Protein AF-A0A368B9V3-F1 (afdb_monomer_lite)

Sequence (289 aa):
PPFSNDTLVIRKGPYKLLVEGGLALPSIRNGHLGSAIPKALYNLEDNLYEDDALSANVDLAQQLADELLRIHNRGYARDLNLRPTKSLIQADGWHNLRNDITGEIGFEFTLKTRAMTVTHLGLWDDHDRDRPIRPARAVATGSQSDQPSQPDPNGKRRGLKTFHTIRLAQLDGSRPTEIAQVVIPEGAQAELDGAFRYVELLEPVILELNKRYALIASTCTDDGDHFKSPVSFDGLSPLVHPEVNITRSLLIRNGDLSQHHPIPGFSDLASDYSRHRLPVGPSLKFKDP

Radius of gyration: 20.1 Å; chains: 1; bounding box: 49×45×56 Å

Structure (mmCIF, N/CA/C/O backbone):
data_AF-A0A368B9V3-F1
#
_entry.id   AF-A0A368B9V3-F1
#
loop_
_atom_site.group_PDB
_atom_site.id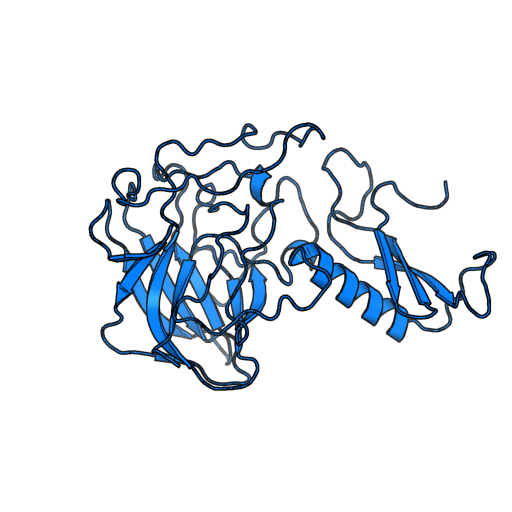
_atom_site.type_symbol
_atom_site.label_atom_id
_atom_site.label_alt_id
_atom_site.label_comp_id
_atom_site.label_asym_id
_atom_site.label_entity_id
_atom_site.label_seq_id
_atom_site.pdbx_PDB_ins_code
_atom_site.Cartn_x
_atom_site.Cartn_y
_atom_site.Cartn_z
_atom_site.occupancy
_atom_site.B_iso_or_equiv
_atom_site.auth_seq_id
_atom_site.auth_comp_id
_atom_site.auth_asym_id
_atom_site.auth_atom_id
_atom_site.pdbx_PDB_model_num
ATOM 1 N N . PRO A 1 1 ? 9.047 9.310 -33.217 1.00 45.72 1 PRO A N 1
ATOM 2 C CA . PRO A 1 1 ? 10.011 8.491 -32.437 1.00 45.72 1 PRO A CA 1
ATOM 3 C C . PRO A 1 1 ? 9.431 7.084 -32.212 1.00 45.72 1 PRO A C 1
ATOM 5 O O . PRO A 1 1 ? 8.211 6.991 -32.120 1.00 45.72 1 PRO A O 1
ATOM 8 N N . PRO A 1 2 ? 10.241 6.010 -32.181 1.00 64.38 2 PRO A N 1
ATOM 9 C CA . PRO A 1 2 ? 9.726 4.633 -32.180 1.00 64.38 2 PRO A CA 1
ATOM 10 C C . PRO A 1 2 ? 9.064 4.203 -30.859 1.00 64.38 2 PRO A C 1
ATOM 12 O O . PRO A 1 2 ? 8.418 3.164 -30.832 1.00 64.38 2 PRO A O 1
ATOM 15 N N . PHE A 1 3 ? 9.191 5.000 -29.793 1.00 65.56 3 PHE A N 1
ATOM 16 C CA . PHE A 1 3 ? 8.651 4.712 -28.463 1.00 65.56 3 PHE A CA 1
ATOM 17 C C . PHE A 1 3 ? 7.582 5.735 -28.050 1.00 65.56 3 PHE A C 1
ATOM 19 O O . PHE A 1 3 ? 7.648 6.906 -28.442 1.00 65.56 3 PHE A O 1
ATOM 26 N N . SER A 1 4 ? 6.605 5.291 -27.258 1.00 64.75 4 SER A N 1
ATOM 27 C CA . SER A 1 4 ? 5.528 6.119 -26.705 1.00 64.75 4 SER A CA 1
ATOM 28 C C . SER A 1 4 ? 6.028 7.058 -25.597 1.00 64.75 4 SER A C 1
ATOM 30 O O . SER A 1 4 ? 7.080 6.844 -24.989 1.00 64.75 4 SER A O 1
ATOM 32 N N . ASN A 1 5 ? 5.255 8.109 -25.300 1.00 70.38 5 ASN A N 1
ATOM 33 C CA . ASN A 1 5 ? 5.619 9.125 -24.299 1.00 70.38 5 ASN A CA 1
ATOM 34 C C . ASN A 1 5 ? 5.621 8.606 -22.841 1.00 70.38 5 ASN A C 1
ATOM 36 O O . ASN A 1 5 ? 6.035 9.342 -21.951 1.00 70.38 5 ASN A O 1
ATOM 40 N N . ASP A 1 6 ? 5.160 7.378 -22.587 1.00 77.06 6 ASP A N 1
ATOM 41 C CA . ASP A 1 6 ? 5.145 6.704 -21.278 1.00 77.06 6 ASP A CA 1
ATOM 42 C C . ASP A 1 6 ? 6.255 5.645 -21.129 1.00 77.06 6 ASP A C 1
ATOM 44 O O . ASP A 1 6 ? 6.204 4.798 -20.236 1.00 77.06 6 ASP A O 1
ATOM 48 N N . THR A 1 7 ? 7.268 5.676 -21.998 1.00 83.81 7 THR A N 1
ATOM 49 C CA . THR A 1 7 ? 8.392 4.735 -21.935 1.00 83.81 7 THR A CA 1
ATOM 50 C C . THR A 1 7 ? 9.228 4.958 -20.676 1.00 83.81 7 THR A C 1
ATOM 52 O O . THR A 1 7 ? 9.685 6.071 -20.410 1.00 83.81 7 THR A O 1
ATOM 55 N N . LEU A 1 8 ? 9.490 3.881 -19.934 1.00 86.25 8 LEU A N 1
ATOM 56 C CA . LEU A 1 8 ? 10.435 3.868 -18.816 1.00 86.25 8 LEU A CA 1
ATOM 57 C C . LEU A 1 8 ? 11.652 3.012 -19.151 1.00 86.25 8 LEU A C 1
ATOM 59 O O . LEU A 1 8 ? 11.613 2.136 -20.015 1.00 86.25 8 LEU A O 1
ATOM 63 N N . VAL A 1 9 ? 12.749 3.270 -18.442 1.00 90.06 9 VAL A N 1
ATOM 64 C CA . VAL A 1 9 ? 14.021 2.581 -18.655 1.00 90.06 9 VAL A CA 1
ATOM 65 C C . VAL A 1 9 ? 14.593 2.125 -17.321 1.00 90.06 9 VAL A C 1
ATOM 67 O O . VAL A 1 9 ? 14.652 2.902 -16.369 1.00 90.06 9 VAL A O 1
ATOM 70 N N . ILE A 1 10 ? 15.074 0.884 -17.274 1.00 91.75 10 ILE A N 1
ATOM 71 C CA . ILE A 1 10 ? 15.920 0.377 -16.191 1.00 91.75 10 ILE A CA 1
ATOM 72 C C . ILE A 1 10 ? 17.265 -0.062 -16.762 1.00 91.75 10 ILE A C 1
ATOM 74 O O . ILE A 1 10 ? 17.333 -0.737 -17.788 1.00 91.75 10 ILE A O 1
ATOM 78 N N . ARG A 1 11 ? 18.351 0.317 -16.085 1.00 93.56 11 ARG A N 1
ATOM 79 C CA . ARG A 1 11 ? 19.696 -0.195 -16.355 1.00 93.56 11 ARG A CA 1
ATOM 80 C C . ARG A 1 11 ? 20.203 -0.937 -15.128 1.00 93.56 11 ARG A C 1
ATOM 82 O O . ARG A 1 11 ? 20.222 -0.368 -14.037 1.00 93.56 11 ARG A O 1
ATOM 89 N N . LYS A 1 12 ? 20.648 -2.178 -15.314 1.00 92.88 12 LYS A N 1
ATOM 90 C CA . LYS A 1 12 ? 21.218 -3.006 -14.250 1.00 92.88 12 LYS A CA 1
ATOM 91 C C . LYS A 1 12 ? 22.425 -3.772 -14.776 1.00 92.88 12 LYS A C 1
ATOM 93 O O . LYS A 1 12 ? 22.304 -4.637 -15.639 1.00 92.88 12 LYS A O 1
ATOM 98 N N . GLY A 1 13 ? 23.599 -3.424 -14.249 1.00 93.06 13 GLY A N 1
ATOM 99 C CA . GLY A 1 13 ? 24.866 -3.901 -14.799 1.00 93.06 13 GLY A CA 1
ATOM 100 C C . GLY A 1 13 ? 25.015 -3.469 -16.266 1.00 93.06 13 GLY A C 1
ATOM 101 O O . GLY A 1 13 ? 24.824 -2.280 -16.561 1.00 93.06 13 GLY A O 1
ATOM 102 N N . PRO A 1 14 ? 25.328 -4.399 -17.182 1.00 93.06 14 PRO A N 1
ATOM 103 C CA . PRO A 1 14 ? 25.496 -4.068 -18.588 1.00 93.06 14 PRO A CA 1
ATOM 104 C C . PRO A 1 14 ? 24.157 -4.005 -19.337 1.00 93.06 14 PRO A C 1
ATOM 106 O O . PRO A 1 14 ? 24.091 -3.467 -20.436 1.00 93.06 14 PRO A O 1
ATOM 109 N N . TYR A 1 15 ? 23.064 -4.478 -18.734 1.00 93.81 15 TYR A N 1
ATOM 110 C CA . TYR A 1 15 ? 21.768 -4.552 -19.394 1.00 93.81 15 TYR A CA 1
ATOM 111 C C . TYR A 1 15 ? 20.965 -3.262 -19.247 1.00 93.81 15 TYR A C 1
ATOM 113 O O . TYR A 1 15 ? 20.856 -2.700 -18.151 1.00 93.81 15 TYR A O 1
ATOM 121 N N . LYS A 1 16 ? 20.344 -2.833 -20.344 1.00 93.88 16 LYS A N 1
ATOM 122 C CA . LYS A 1 16 ? 19.358 -1.751 -20.396 1.00 93.88 16 LYS A CA 1
ATOM 123 C C . LYS A 1 16 ? 18.061 -2.294 -20.978 1.00 93.88 16 LYS A C 1
ATOM 125 O O . LYS A 1 16 ? 18.059 -2.804 -22.093 1.00 93.88 16 LYS A O 1
ATOM 130 N N . LEU A 1 17 ? 16.967 -2.150 -20.239 1.00 92.50 17 LEU A N 1
ATOM 131 C CA . LEU A 1 17 ? 15.625 -2.492 -20.692 1.00 92.50 17 LEU A CA 1
ATOM 132 C C . LEU A 1 17 ? 14.796 -1.218 -20.859 1.00 92.50 17 LEU A C 1
ATOM 134 O O . LEU A 1 17 ? 14.711 -0.407 -19.936 1.00 92.50 17 LEU A O 1
ATOM 138 N N . LEU A 1 18 ? 14.156 -1.084 -22.017 1.00 90.69 18 LEU A N 1
ATOM 139 C CA . LEU A 1 18 ? 13.083 -0.131 -22.276 1.00 90.69 18 LEU A CA 1
ATOM 140 C C . LEU A 1 18 ? 11.750 -0.869 -22.152 1.00 90.69 18 LEU A C 1
ATOM 142 O O . LEU A 1 18 ? 11.581 -1.951 -22.727 1.00 90.69 18 LEU A O 1
ATOM 146 N N . VAL A 1 19 ? 10.810 -0.268 -21.429 1.00 87.69 19 VAL A N 1
ATOM 147 C CA . VAL A 1 19 ? 9.446 -0.779 -21.286 1.00 87.69 19 VAL A CA 1
ATOM 148 C C . VAL A 1 19 ? 8.431 0.248 -21.763 1.00 87.69 19 VAL A C 1
ATOM 150 O O . VAL A 1 19 ? 8.578 1.444 -21.511 1.00 87.69 19 VAL A O 1
ATOM 153 N N . GLU A 1 20 ? 7.382 -0.234 -22.412 1.00 85.31 20 GLU A N 1
ATOM 154 C CA . GLU A 1 20 ? 6.148 0.519 -22.621 1.00 85.31 20 GLU A CA 1
ATOM 155 C C . GLU A 1 20 ? 5.252 0.405 -21.385 1.00 85.31 20 GLU A C 1
ATOM 157 O O . GLU A 1 20 ? 5.283 -0.602 -20.670 1.00 85.31 20 GLU A O 1
ATOM 162 N N . GLY A 1 21 ? 4.411 1.416 -21.166 1.00 71.38 21 GLY A N 1
ATOM 163 C CA . GLY A 1 21 ? 3.373 1.351 -20.144 1.00 71.38 21 GLY A CA 1
ATOM 164 C C . GLY A 1 21 ? 3.684 1.944 -18.797 1.00 71.38 21 GLY A C 1
ATOM 165 O O . GLY A 1 21 ? 2.866 1.749 -17.899 1.00 71.38 21 GLY A O 1
ATOM 166 N N . GLY A 1 22 ? 4.787 2.686 -18.652 1.00 66.31 22 GLY A N 1
ATOM 167 C CA . GLY A 1 22 ? 5.099 3.398 -17.415 1.00 66.31 22 GLY A CA 1
ATOM 168 C C . GLY A 1 22 ? 3.919 4.209 -16.884 1.00 66.31 22 GLY A C 1
ATOM 169 O O . GLY A 1 22 ? 2.930 4.405 -17.592 1.00 66.31 22 GLY A O 1
ATOM 170 N N . LEU A 1 23 ? 3.983 4.686 -15.631 1.00 58.75 23 LEU A N 1
ATOM 171 C CA . LEU A 1 23 ? 2.849 5.423 -15.074 1.00 58.75 23 LEU A CA 1
ATOM 172 C C . LEU A 1 23 ? 2.602 6.715 -15.840 1.00 58.75 23 LEU A C 1
ATOM 174 O O . LEU A 1 23 ? 3.211 7.755 -15.598 1.00 58.75 23 LEU A O 1
ATOM 178 N N . ALA A 1 24 ? 1.700 6.608 -16.805 1.00 51.94 24 ALA A N 1
ATOM 179 C CA . ALA A 1 24 ? 1.330 7.678 -17.681 1.00 51.94 24 ALA A CA 1
ATOM 180 C C . ALA A 1 24 ? 0.604 8.724 -16.846 1.00 51.94 24 ALA A C 1
ATOM 182 O O . ALA A 1 24 ? -0.405 8.439 -16.198 1.00 51.94 24 ALA A O 1
ATOM 183 N N . LEU A 1 25 ? 1.081 9.963 -16.921 1.00 54.78 25 LEU A N 1
ATOM 184 C CA . LEU A 1 25 ? 0.206 11.101 -16.695 1.00 54.78 25 LEU A CA 1
ATOM 185 C C . LEU A 1 25 ? -1.037 10.899 -17.580 1.00 54.78 25 LEU A C 1
ATOM 187 O O . LEU A 1 25 ? -0.878 10.542 -18.751 1.00 54.78 25 LEU A O 1
ATOM 191 N N . PRO A 1 26 ? -2.258 11.168 -17.088 1.00 50.97 26 PRO A N 1
ATOM 192 C CA . PRO A 1 26 ? -3.477 11.002 -17.886 1.00 50.97 26 PRO A CA 1
ATOM 193 C C . PRO A 1 26 ? -3.484 11.814 -19.200 1.00 50.97 26 PRO A C 1
ATOM 195 O O . PRO A 1 26 ? -4.340 11.612 -20.056 1.00 50.97 26 PRO A O 1
ATOM 198 N N . SER A 1 27 ? -2.527 12.731 -19.384 1.00 56.59 27 SER A N 1
ATOM 199 C CA . SER A 1 27 ? -2.295 13.498 -20.609 1.00 56.59 27 SER A CA 1
ATOM 200 C C . SER A 1 27 ? -1.586 12.726 -21.737 1.00 56.59 27 SER A C 1
ATOM 202 O O . SER A 1 27 ? -1.593 13.202 -22.876 1.00 56.59 27 SER A O 1
ATOM 204 N N . ILE A 1 28 ? -0.989 11.557 -21.475 1.00 63.16 28 ILE A N 1
ATOM 205 C CA . ILE A 1 28 ? -0.316 10.746 -22.500 1.00 63.16 28 ILE A CA 1
ATOM 206 C C . ILE A 1 28 ? -1.349 9.877 -23.228 1.00 63.16 28 ILE A C 1
ATOM 208 O O . ILE A 1 28 ? -1.845 8.882 -22.705 1.00 63.16 28 ILE A O 1
ATOM 212 N N . ARG A 1 29 ? -1.670 10.254 -24.471 1.00 60.31 29 ARG A N 1
ATOM 213 C CA . ARG A 1 29 ? -2.547 9.464 -25.349 1.00 60.31 29 ARG A CA 1
ATOM 214 C C . ARG A 1 29 ? -1.863 8.152 -25.750 1.00 60.31 29 ARG A C 1
ATOM 216 O O . ARG A 1 29 ? -0.693 8.175 -26.123 1.00 60.31 29 ARG A O 1
ATOM 223 N N . ASN A 1 30 ? -2.622 7.053 -25.749 1.00 64.50 30 ASN A N 1
ATOM 224 C CA . ASN A 1 30 ? -2.196 5.706 -26.163 1.00 64.50 30 ASN A CA 1
ATOM 225 C C . ASN A 1 30 ? -1.067 5.073 -25.319 1.00 64.50 30 ASN A C 1
ATOM 227 O O . ASN A 1 30 ? -0.352 4.217 -25.831 1.00 64.50 30 ASN A O 1
ATOM 231 N N . GLY A 1 31 ? -0.885 5.485 -24.060 1.00 67.69 31 GLY A N 1
ATOM 232 C CA . GLY A 1 31 ? 0.006 4.777 -23.132 1.00 67.69 31 GLY A CA 1
ATOM 233 C C . GLY A 1 31 ? -0.594 3.457 -22.630 1.00 67.69 31 GLY A C 1
ATOM 234 O O . GLY A 1 31 ? -1.799 3.237 -22.759 1.00 67.69 31 GLY A O 1
ATOM 235 N N . HIS A 1 32 ? 0.222 2.606 -22.003 1.00 72.75 32 HIS A N 1
ATOM 236 C CA . HIS A 1 32 ? -0.233 1.355 -21.366 1.00 72.75 32 HIS A CA 1
ATOM 237 C C . HIS A 1 32 ? -0.475 1.490 -19.845 1.00 72.75 32 HIS A C 1
ATOM 239 O O . HIS A 1 32 ? -0.541 0.492 -19.132 1.00 72.75 32 HIS A O 1
ATOM 245 N N . LEU A 1 33 ? -0.662 2.730 -19.368 1.00 76.62 33 LEU A N 1
ATOM 246 C CA . LEU A 1 33 ? -1.368 3.106 -18.130 1.00 76.62 33 LEU A CA 1
ATOM 247 C C . LEU A 1 33 ? -0.968 2.327 -16.854 1.00 76.62 33 LEU A C 1
ATOM 249 O O . LEU A 1 33 ? -1.834 1.905 -16.085 1.00 76.62 33 LEU A O 1
ATOM 253 N N . GLY A 1 34 ? 0.334 2.171 -16.590 1.00 78.38 34 GLY A N 1
ATOM 254 C CA . GLY A 1 34 ? 0.857 1.588 -15.345 1.00 78.38 34 GLY A CA 1
ATOM 255 C C . GLY A 1 34 ? 1.333 0.132 -15.430 1.00 78.38 34 GLY A C 1
ATOM 256 O O . GLY A 1 34 ? 1.623 -0.459 -14.389 1.00 78.38 34 GLY A O 1
ATOM 257 N N . SER A 1 35 ? 1.425 -0.444 -16.631 1.00 84.06 35 SER A N 1
ATOM 258 C CA . SER A 1 35 ? 2.102 -1.725 -16.883 1.00 84.06 35 SER A CA 1
ATOM 259 C C . SER A 1 35 ? 3.618 -1.572 -17.095 1.00 84.06 35 SER A C 1
ATOM 261 O O . SER A 1 35 ? 4.142 -0.492 -17.320 1.00 84.06 35 SER A O 1
ATOM 263 N N . ALA A 1 36 ? 4.369 -2.668 -17.043 1.00 88.00 36 ALA A N 1
ATOM 264 C CA . ALA A 1 36 ? 5.787 -2.669 -17.415 1.00 88.00 36 ALA A CA 1
ATOM 265 C C . ALA A 1 36 ? 6.006 -3.703 -18.520 1.00 88.00 36 ALA A C 1
ATOM 267 O O . ALA A 1 36 ? 6.356 -4.846 -18.241 1.00 88.00 36 ALA A O 1
ATOM 268 N N . ILE A 1 37 ? 5.740 -3.324 -19.773 1.00 88.38 37 ILE A N 1
ATOM 269 C CA . ILE A 1 37 ? 5.791 -4.237 -20.922 1.00 88.38 37 ILE A CA 1
ATOM 270 C C . ILE A 1 37 ? 7.175 -4.139 -21.573 1.00 88.38 37 ILE A C 1
ATOM 272 O O . ILE A 1 37 ? 7.480 -3.093 -22.149 1.00 88.38 37 ILE A O 1
ATOM 276 N N . PRO A 1 38 ? 8.017 -5.190 -21.534 1.00 89.94 38 PRO A N 1
ATOM 277 C CA . PRO A 1 38 ? 9.305 -5.195 -22.221 1.00 89.94 38 PRO A CA 1
ATOM 278 C C . PRO A 1 38 ? 9.181 -4.843 -23.706 1.00 89.94 38 PRO A C 1
ATOM 280 O O . PRO A 1 38 ? 8.333 -5.395 -24.410 1.00 89.94 38 PRO A O 1
ATOM 283 N N . LYS A 1 39 ? 10.047 -3.948 -24.194 1.00 88.06 39 LYS A N 1
ATOM 284 C CA . LYS A 1 39 ? 10.082 -3.562 -25.615 1.00 88.06 39 LYS A CA 1
ATOM 285 C C . LYS A 1 39 ? 11.429 -3.737 -26.272 1.00 88.06 39 LYS A C 1
ATOM 287 O O . LYS A 1 39 ? 11.493 -4.239 -27.388 1.00 88.06 39 LYS A O 1
ATOM 292 N N . ALA A 1 40 ? 12.493 -3.348 -25.585 1.00 89.38 40 ALA A N 1
ATOM 293 C CA . ALA A 1 40 ? 13.841 -3.523 -26.094 1.00 89.38 40 ALA A CA 1
ATOM 294 C C . ALA A 1 40 ? 14.799 -3.791 -24.942 1.00 89.38 40 ALA A C 1
ATOM 296 O O . ALA A 1 40 ? 14.791 -3.067 -23.947 1.00 89.38 40 ALA A O 1
ATOM 297 N N . LEU A 1 41 ? 15.620 -4.825 -25.094 1.00 91.50 41 LEU A N 1
ATOM 298 C CA . LEU A 1 41 ? 16.693 -5.171 -24.176 1.00 91.50 41 LEU A CA 1
ATOM 299 C C . LEU A 1 41 ? 18.020 -5.047 -24.925 1.00 91.50 41 LEU A C 1
ATOM 301 O O . LEU A 1 41 ? 18.174 -5.582 -26.021 1.00 91.50 41 LEU A O 1
ATOM 305 N N . TYR A 1 42 ? 18.976 -4.368 -24.306 1.00 90.81 42 TYR A N 1
ATOM 306 C CA . TYR A 1 42 ? 20.320 -4.188 -24.836 1.00 90.81 42 TYR A CA 1
ATOM 307 C C . TYR A 1 42 ? 21.339 -4.672 -23.815 1.00 90.81 42 TYR A C 1
ATOM 309 O O . TYR A 1 42 ? 21.221 -4.355 -22.629 1.00 90.81 42 TYR A O 1
ATOM 317 N N . ASN A 1 43 ? 22.348 -5.408 -24.277 1.00 92.06 43 ASN A N 1
ATOM 318 C CA . ASN A 1 43 ? 23.595 -5.567 -23.541 1.00 92.06 43 ASN A CA 1
ATOM 319 C C . ASN A 1 43 ? 24.552 -4.454 -23.987 1.00 92.06 43 ASN A C 1
ATOM 321 O O . ASN A 1 43 ? 25.077 -4.510 -25.092 1.00 92.06 43 ASN A O 1
ATOM 325 N N . LEU A 1 44 ? 24.770 -3.446 -23.146 1.00 91.56 44 LEU A N 1
ATOM 326 C CA . LEU A 1 44 ? 25.578 -2.270 -23.479 1.00 91.56 44 LEU A CA 1
ATOM 327 C C . LEU A 1 44 ? 27.087 -2.552 -23.530 1.00 91.56 44 LEU A C 1
ATOM 329 O O . LEU A 1 44 ? 27.836 -1.691 -23.984 1.00 91.56 44 LEU A O 1
ATOM 333 N N . GLU A 1 45 ? 27.543 -3.717 -23.061 1.00 92.00 45 GLU A N 1
ATOM 334 C CA . GLU A 1 45 ? 28.934 -4.154 -23.259 1.00 92.00 45 GLU A CA 1
ATOM 335 C C . GLU A 1 45 ? 29.186 -4.579 -24.710 1.00 92.00 45 GLU A C 1
ATOM 337 O O . GLU A 1 45 ? 30.214 -4.223 -25.281 1.00 92.00 45 GLU A O 1
ATOM 342 N N . ASP A 1 46 ? 28.218 -5.267 -25.321 1.00 88.88 46 ASP A N 1
ATOM 343 C CA . ASP A 1 46 ? 28.317 -5.772 -26.696 1.00 88.88 46 ASP A CA 1
ATOM 344 C C . ASP A 1 46 ? 27.687 -4.816 -27.724 1.00 88.88 46 ASP A C 1
ATOM 346 O O . ASP A 1 46 ? 28.017 -4.852 -28.907 1.00 88.88 46 ASP A O 1
ATOM 350 N N . ASN A 1 47 ? 26.756 -3.967 -27.281 1.00 87.06 47 ASN A N 1
ATOM 351 C CA . ASN A 1 47 ? 25.944 -3.086 -28.114 1.00 87.06 47 ASN A CA 1
ATOM 352 C C . ASN A 1 47 ? 25.751 -1.720 -27.432 1.00 87.06 47 ASN A C 1
ATOM 354 O O . ASN A 1 47 ? 24.662 -1.369 -26.974 1.00 87.06 47 ASN A O 1
ATOM 358 N N . LEU A 1 48 ? 26.843 -0.956 -27.341 1.00 87.88 48 LEU A N 1
ATOM 359 C CA . LEU A 1 48 ? 26.872 0.364 -26.701 1.00 87.88 48 LEU A CA 1
ATOM 360 C C . LEU A 1 48 ? 25.948 1.390 -27.376 1.00 87.88 48 LEU A C 1
ATOM 362 O O . LEU A 1 48 ? 25.442 2.289 -26.705 1.00 87.88 48 LEU A O 1
ATOM 366 N N . TYR A 1 49 ? 25.766 1.281 -28.693 1.00 88.56 49 TYR A N 1
ATOM 367 C CA . TYR A 1 49 ? 25.027 2.257 -29.496 1.00 88.56 49 TYR A CA 1
ATOM 368 C C . TYR A 1 49 ? 23.544 1.917 -29.671 1.00 88.56 49 TYR A C 1
ATOM 370 O O . TYR A 1 49 ? 22.791 2.761 -30.145 1.00 88.56 49 TYR A O 1
ATOM 378 N N . GLU A 1 50 ? 23.105 0.746 -29.192 1.00 88.50 50 GLU A N 1
ATOM 379 C CA . GLU A 1 50 ? 21.699 0.320 -29.212 1.00 88.50 50 GLU A CA 1
ATOM 380 C C . GLU A 1 50 ? 21.144 0.192 -30.642 1.00 88.50 50 GLU A C 1
ATOM 382 O O . GLU A 1 50 ? 19.957 0.408 -30.881 1.00 88.50 50 GLU A O 1
ATOM 387 N N . ASP A 1 51 ? 22.014 -0.182 -31.587 1.00 77.31 51 ASP A N 1
ATOM 388 C CA . ASP A 1 51 ? 21.733 -0.140 -33.028 1.00 77.31 51 ASP A CA 1
ATOM 389 C C . ASP A 1 51 ? 20.714 -1.209 -33.473 1.00 77.31 51 ASP A C 1
ATOM 391 O O . ASP A 1 51 ? 20.019 -1.015 -34.466 1.00 77.31 51 ASP A O 1
ATOM 395 N N . ASP A 1 52 ? 20.568 -2.289 -32.693 1.00 67.81 52 ASP A N 1
ATOM 396 C CA . ASP A 1 52 ? 19.584 -3.364 -32.868 1.00 67.81 52 ASP A CA 1
ATOM 397 C C . ASP A 1 52 ? 19.066 -3.871 -31.508 1.00 67.81 52 ASP A C 1
ATOM 399 O O . ASP A 1 52 ? 19.843 -4.143 -30.585 1.00 67.81 52 ASP A O 1
ATOM 403 N N . ALA A 1 53 ? 17.747 -4.043 -31.364 1.00 64.94 53 ALA A N 1
ATOM 404 C CA . ALA A 1 53 ? 17.156 -4.633 -30.162 1.00 64.94 53 ALA A CA 1
ATOM 405 C C . ALA A 1 53 ? 17.440 -6.146 -30.117 1.00 64.94 53 ALA A C 1
ATOM 407 O O . ALA A 1 53 ? 16.827 -6.932 -30.843 1.00 64.94 53 ALA A O 1
ATOM 408 N N . LEU A 1 54 ? 18.350 -6.579 -29.241 1.00 59.91 54 LEU A N 1
ATOM 409 C CA . LEU A 1 54 ? 18.627 -7.999 -29.011 1.00 59.91 54 LEU A CA 1
ATOM 410 C C . LEU A 1 54 ? 17.454 -8.640 -28.249 1.00 59.91 54 LEU A C 1
ATOM 412 O O . LEU A 1 54 ? 17.397 -8.637 -27.021 1.00 59.91 54 LEU A O 1
ATOM 416 N N . SER A 1 55 ? 16.513 -9.241 -28.976 1.00 61.56 55 SER A N 1
ATOM 417 C CA . SER A 1 55 ? 15.374 -9.991 -28.417 1.00 61.56 55 SER A CA 1
ATOM 418 C C . SER A 1 55 ? 15.726 -11.440 -28.032 1.00 61.56 55 SER A C 1
ATOM 420 O O . SER A 1 55 ? 14.949 -12.361 -28.263 1.00 61.56 55 SER A O 1
ATOM 422 N N . ALA A 1 56 ? 16.896 -11.670 -27.427 1.00 61.31 56 ALA A N 1
ATOM 423 C CA . ALA A 1 56 ? 17.384 -13.027 -27.139 1.00 61.31 56 ALA A CA 1
ATOM 424 C C . ALA A 1 56 ? 17.188 -13.496 -25.684 1.00 61.31 56 ALA A C 1
ATOM 426 O O . ALA A 1 56 ? 17.453 -14.656 -25.381 1.00 61.31 56 ALA A O 1
ATOM 427 N N . ASN A 1 57 ? 16.724 -12.635 -24.770 1.00 81.12 57 ASN A N 1
ATOM 428 C CA . ASN A 1 57 ? 16.571 -13.009 -23.362 1.00 81.12 57 ASN A CA 1
ATOM 429 C C . ASN A 1 57 ? 15.267 -12.473 -22.758 1.00 81.12 57 ASN A C 1
ATOM 431 O O . ASN A 1 57 ? 15.249 -11.482 -22.027 1.00 81.12 57 ASN A O 1
ATOM 435 N N . VAL A 1 58 ? 14.163 -13.137 -23.114 1.00 86.31 58 VAL A N 1
ATOM 436 C CA . VAL A 1 58 ? 12.807 -12.795 -22.654 1.00 86.31 58 VAL A CA 1
ATOM 437 C C . VAL A 1 58 ? 12.701 -12.882 -21.131 1.00 86.31 58 VAL A C 1
ATOM 439 O O . VAL A 1 58 ? 12.125 -11.988 -20.516 1.00 86.31 58 VAL A O 1
ATOM 442 N N . ASP A 1 59 ? 13.321 -13.889 -20.512 1.00 91.50 59 ASP A N 1
ATOM 443 C CA . ASP A 1 59 ? 13.284 -14.072 -19.058 1.00 91.50 59 ASP A CA 1
ATOM 444 C C . ASP A 1 59 ? 13.980 -12.921 -18.326 1.00 91.50 59 ASP A C 1
ATOM 446 O O . ASP A 1 59 ? 13.429 -12.361 -17.379 1.00 91.50 59 ASP A O 1
ATOM 450 N N . LEU A 1 60 ? 15.167 -12.511 -18.786 1.00 92.44 60 LEU A N 1
ATOM 451 C CA . LEU A 1 60 ? 15.871 -11.358 -18.220 1.00 92.44 60 LEU A CA 1
ATOM 452 C C . LEU A 1 60 ? 15.090 -10.058 -18.435 1.00 92.44 60 LEU A C 1
ATOM 454 O O . LEU A 1 60 ? 15.009 -9.232 -17.526 1.00 92.44 60 LEU A O 1
ATOM 458 N N . ALA A 1 61 ? 14.500 -9.873 -19.617 1.00 91.88 61 ALA A N 1
ATOM 459 C CA . ALA A 1 61 ? 13.667 -8.711 -19.898 1.00 91.88 61 ALA A CA 1
ATOM 460 C C . ALA A 1 61 ? 12.462 -8.648 -18.944 1.00 91.88 61 ALA A C 1
ATOM 462 O O . ALA A 1 61 ? 12.170 -7.590 -18.390 1.00 91.88 61 ALA A O 1
ATOM 463 N N . GLN A 1 62 ? 11.813 -9.785 -18.685 1.00 92.50 62 GLN A N 1
ATOM 464 C CA . GLN A 1 62 ? 10.698 -9.868 -17.748 1.00 92.50 62 GLN A CA 1
ATOM 465 C C . GLN A 1 62 ? 11.144 -9.600 -16.303 1.00 92.50 62 GLN A C 1
ATOM 467 O O . GLN A 1 62 ? 10.515 -8.808 -15.607 1.00 92.50 62 GLN A O 1
ATOM 472 N N . GLN A 1 63 ? 12.274 -10.168 -15.868 1.00 94.44 63 GLN A N 1
ATOM 473 C CA . GLN A 1 63 ? 12.838 -9.915 -14.535 1.00 94.44 63 GLN A CA 1
ATOM 474 C C . GLN A 1 63 ? 13.144 -8.430 -14.304 1.00 94.44 63 GLN A C 1
ATOM 476 O O . GLN A 1 63 ? 12.824 -7.880 -13.248 1.00 94.44 63 GLN A O 1
ATOM 481 N N . LEU A 1 64 ? 13.752 -7.767 -15.291 1.00 93.88 64 LEU A N 1
ATOM 482 C CA . LEU A 1 64 ? 14.051 -6.339 -15.224 1.00 93.88 64 LEU A CA 1
ATOM 483 C C . LEU A 1 64 ? 12.775 -5.484 -15.257 1.00 93.88 64 LEU A C 1
ATOM 485 O O . LEU A 1 64 ? 12.714 -4.475 -14.554 1.00 93.88 64 LEU A O 1
ATOM 489 N N . ALA A 1 65 ? 11.748 -5.887 -16.010 1.00 92.44 65 ALA A N 1
ATOM 490 C CA . ALA A 1 65 ? 10.449 -5.215 -16.007 1.00 92.44 65 ALA A CA 1
ATOM 491 C C . ALA A 1 65 ? 9.739 -5.334 -14.650 1.00 92.44 65 ALA A C 1
ATOM 493 O O . ALA A 1 65 ? 9.268 -4.327 -14.122 1.00 92.44 65 ALA A O 1
ATOM 494 N N . ASP A 1 66 ? 9.722 -6.525 -14.043 1.00 92.44 66 ASP A N 1
ATOM 495 C CA . ASP A 1 66 ? 9.165 -6.735 -12.701 1.00 92.44 66 ASP A CA 1
ATOM 496 C C . ASP A 1 66 ? 9.934 -5.934 -11.636 1.00 92.44 66 ASP A C 1
ATOM 498 O O . ASP A 1 66 ? 9.338 -5.360 -10.719 1.00 92.44 66 ASP A O 1
ATOM 502 N N . GLU A 1 67 ? 11.261 -5.832 -11.760 1.00 92.88 67 GLU A N 1
ATOM 503 C CA . GLU A 1 67 ? 12.070 -4.999 -10.871 1.00 92.88 67 GLU A CA 1
ATOM 504 C C . GLU A 1 67 ? 11.772 -3.506 -11.039 1.00 92.88 67 GLU A C 1
ATOM 506 O O . GLU A 1 67 ? 11.618 -2.805 -10.035 1.00 92.88 67 GLU A O 1
ATOM 511 N N . LEU A 1 68 ? 11.659 -3.026 -12.279 1.00 91.06 68 LEU A N 1
ATOM 512 C CA . LEU A 1 68 ? 11.287 -1.648 -12.582 1.00 91.06 68 LEU A CA 1
ATOM 513 C C . LEU A 1 68 ? 9.901 -1.317 -12.019 1.00 91.06 68 LEU A C 1
ATOM 515 O O . LEU A 1 68 ? 9.768 -0.314 -11.318 1.00 91.06 68 LEU A O 1
ATOM 519 N N . LEU A 1 69 ? 8.907 -2.184 -12.238 1.00 89.00 69 LEU A N 1
ATOM 520 C CA . LEU A 1 69 ? 7.557 -2.031 -11.692 1.00 89.00 69 LEU A CA 1
ATOM 521 C C . LEU A 1 69 ? 7.587 -1.929 -10.163 1.00 89.00 69 LEU A C 1
ATOM 523 O O . LEU A 1 69 ? 6.997 -1.022 -9.577 1.00 89.00 69 LEU A O 1
ATOM 527 N N . ARG A 1 70 ? 8.333 -2.821 -9.504 1.00 89.88 70 ARG A N 1
ATOM 528 C CA . ARG A 1 70 ? 8.498 -2.813 -8.047 1.00 89.88 70 ARG A CA 1
ATOM 529 C C . ARG A 1 70 ? 9.153 -1.530 -7.545 1.00 89.88 70 ARG A C 1
ATOM 531 O O . ARG A 1 70 ? 8.674 -0.967 -6.566 1.00 89.88 70 ARG A O 1
ATOM 538 N N . ILE A 1 71 ? 10.243 -1.078 -8.173 1.00 88.56 71 ILE A N 1
ATOM 539 C CA . ILE A 1 71 ? 10.941 0.171 -7.815 1.00 88.56 71 ILE A CA 1
ATOM 540 C C . ILE A 1 71 ? 10.002 1.363 -7.952 1.00 88.56 71 ILE A C 1
ATOM 542 O O . ILE A 1 71 ? 9.946 2.208 -7.058 1.00 88.56 71 ILE A O 1
ATOM 546 N N . HIS A 1 72 ? 9.276 1.410 -9.062 1.00 83.88 72 HIS A N 1
ATOM 547 C CA . HIS A 1 72 ? 8.403 2.510 -9.406 1.00 83.88 72 HIS A CA 1
ATOM 548 C C . HIS A 1 72 ? 7.207 2.601 -8.453 1.00 83.88 72 HIS A C 1
ATOM 550 O O . HIS A 1 72 ? 7.021 3.635 -7.816 1.00 83.88 72 HIS A O 1
ATOM 556 N N . ASN A 1 73 ? 6.473 1.502 -8.254 1.00 84.75 73 ASN A N 1
ATOM 557 C CA . ASN A 1 73 ? 5.262 1.501 -7.430 1.00 84.75 73 ASN A CA 1
ATOM 558 C C . ASN A 1 73 ? 5.545 1.664 -5.928 1.00 84.75 73 ASN A C 1
ATOM 560 O O . ASN A 1 73 ? 4.719 2.236 -5.217 1.00 84.75 73 ASN A O 1
ATOM 564 N N . ARG A 1 74 ? 6.712 1.214 -5.436 1.00 85.31 74 ARG A N 1
ATOM 565 C CA . ARG A 1 74 ? 7.141 1.470 -4.046 1.00 85.31 74 ARG A CA 1
ATOM 566 C C . ARG A 1 74 ? 7.787 2.847 -3.862 1.00 85.31 74 ARG A C 1
ATOM 568 O O . ARG A 1 74 ? 7.894 3.322 -2.738 1.00 85.31 74 ARG A O 1
ATOM 575 N N . GLY A 1 75 ? 8.267 3.453 -4.950 1.00 84.00 75 GLY A N 1
ATOM 576 C CA . GLY A 1 75 ? 8.851 4.792 -4.969 1.00 84.00 75 GLY A CA 1
ATOM 577 C C . GLY A 1 75 ? 10.292 4.920 -4.461 1.00 84.00 75 GLY A C 1
ATOM 578 O O . GLY A 1 75 ? 10.745 6.015 -4.138 1.00 84.00 75 GLY A O 1
ATOM 579 N N . TYR A 1 76 ? 11.049 3.823 -4.395 1.00 85.19 76 TYR A N 1
ATOM 580 C CA . TYR A 1 76 ? 12.474 3.859 -4.053 1.00 85.19 76 TYR A CA 1
ATOM 581 C C . TYR A 1 76 ? 13.263 2.764 -4.780 1.00 85.19 76 TYR A C 1
ATOM 583 O O . TYR A 1 76 ? 12.784 1.653 -4.992 1.00 85.19 76 TYR A O 1
ATOM 591 N N . ALA A 1 77 ? 14.504 3.056 -5.179 1.00 85.69 77 ALA A N 1
ATOM 592 C CA . ALA A 1 77 ? 15.326 2.136 -5.980 1.00 85.69 77 ALA A CA 1
ATOM 593 C C . ALA A 1 77 ? 16.282 1.259 -5.153 1.00 85.69 77 ALA A C 1
ATOM 595 O O . ALA A 1 77 ? 16.640 0.165 -5.576 1.00 85.69 77 ALA A O 1
ATOM 596 N N . ARG A 1 78 ? 16.648 1.695 -3.946 1.00 86.44 78 ARG A N 1
ATOM 597 C CA . ARG A 1 78 ? 17.653 1.048 -3.082 1.00 86.44 78 ARG A CA 1
ATOM 598 C C . ARG A 1 78 ? 17.042 0.472 -1.811 1.00 86.44 78 ARG A C 1
ATOM 600 O O . ARG A 1 78 ? 15.897 0.773 -1.496 1.00 86.44 78 ARG A O 1
ATOM 607 N N . ASP A 1 79 ? 17.797 -0.341 -1.084 1.00 86.56 79 ASP A N 1
ATOM 608 C CA . ASP A 1 79 ? 17.450 -0.623 0.307 1.00 86.56 79 ASP A CA 1
ATOM 609 C C . ASP A 1 79 ? 17.593 0.664 1.134 1.00 86.56 79 ASP A C 1
ATOM 611 O O . ASP A 1 79 ? 18.552 1.423 0.966 1.00 86.56 79 ASP A O 1
ATOM 615 N N . LEU A 1 80 ? 16.604 0.933 1.979 1.00 89.69 80 LEU A N 1
ATOM 616 C CA . LEU A 1 80 ? 16.589 2.084 2.875 1.00 89.69 80 LEU A CA 1
ATOM 617 C C . LEU A 1 80 ? 17.179 1.745 4.252 1.00 89.69 80 LEU A C 1
ATOM 619 O O . LEU A 1 80 ? 17.344 2.653 5.061 1.00 89.69 80 LEU A O 1
ATOM 623 N N . ASN A 1 81 ? 17.520 0.473 4.511 1.00 91.56 81 ASN A N 1
ATOM 624 C CA . ASN A 1 81 ? 18.051 -0.016 5.788 1.00 91.56 81 ASN A CA 1
ATOM 625 C C . ASN A 1 81 ? 17.168 0.397 6.979 1.00 91.56 81 ASN A C 1
ATOM 627 O O . ASN A 1 81 ? 17.661 0.840 8.021 1.00 91.56 81 ASN A O 1
ATOM 631 N N . LEU A 1 82 ? 15.846 0.293 6.799 1.00 92.19 82 LEU A N 1
ATOM 632 C CA . LEU A 1 82 ? 14.872 0.633 7.833 1.00 92.19 82 LEU A CA 1
ATOM 633 C C . LEU A 1 82 ? 15.065 -0.274 9.047 1.00 92.19 82 LEU A C 1
ATOM 635 O O . LEU A 1 82 ? 15.239 -1.487 8.917 1.00 92.19 82 LEU A O 1
ATOM 639 N N . ARG A 1 83 ? 15.018 0.318 10.240 1.00 94.12 83 ARG A N 1
ATOM 640 C CA . ARG A 1 83 ? 15.094 -0.441 11.490 1.00 94.12 83 ARG A CA 1
ATOM 641 C C . ARG A 1 83 ? 13.718 -1.020 11.822 1.00 94.12 83 ARG A C 1
ATOM 643 O O . ARG A 1 83 ? 12.723 -0.345 11.566 1.00 94.12 83 ARG A O 1
ATOM 650 N N . PRO A 1 84 ? 13.632 -2.229 12.399 1.00 93.81 84 PRO A N 1
ATOM 651 C CA . PRO A 1 84 ? 12.379 -2.745 12.938 1.00 93.81 84 PRO A CA 1
ATOM 652 C C . PRO A 1 84 ? 11.761 -1.788 13.965 1.00 93.81 84 PRO A C 1
ATOM 654 O O . PRO A 1 84 ? 12.466 -1.181 14.771 1.00 93.81 84 PRO A O 1
ATOM 657 N N . THR A 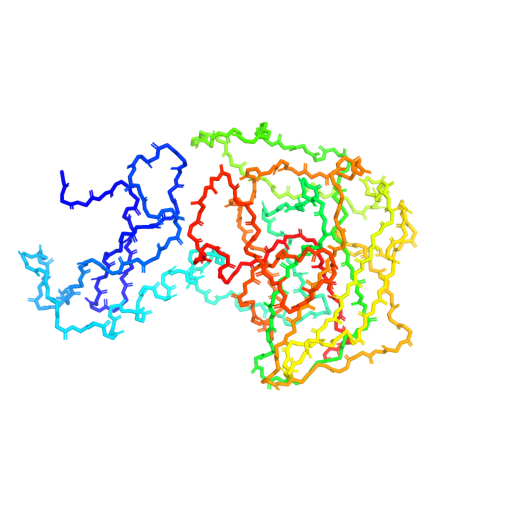1 85 ? 10.439 -1.671 13.925 1.00 94.00 85 THR A N 1
ATOM 658 C CA . THR A 1 85 ? 9.618 -0.795 14.775 1.00 94.00 85 THR A CA 1
ATOM 659 C C . THR A 1 85 ? 8.353 -1.535 15.191 1.00 94.00 85 THR A C 1
ATOM 661 O O . THR A 1 85 ? 7.983 -2.522 14.562 1.00 94.00 85 THR A O 1
ATOM 664 N N . LYS A 1 86 ? 7.628 -1.035 16.198 1.00 95.19 86 LYS A N 1
ATOM 665 C CA . LYS A 1 86 ? 6.299 -1.585 16.515 1.00 95.19 86 LYS A CA 1
ATOM 666 C C . LYS A 1 86 ? 5.316 -1.361 15.369 1.00 95.19 86 LYS A C 1
ATOM 668 O O . LYS A 1 86 ? 4.579 -2.264 15.011 1.00 95.19 86 LYS A O 1
ATOM 673 N N . SER A 1 87 ? 5.307 -0.176 14.770 1.00 95.19 87 SER A N 1
ATOM 674 C CA . SER A 1 87 ? 4.336 0.182 13.731 1.00 95.19 87 SER A CA 1
ATOM 675 C C . SER A 1 87 ? 4.689 -0.436 12.376 1.00 95.19 87 SER A C 1
ATOM 677 O O . SER A 1 87 ? 5.864 -0.461 11.995 1.00 95.19 87 SER A O 1
ATOM 679 N N . LEU A 1 88 ? 3.671 -0.903 11.640 1.00 96.06 88 LEU A N 1
ATOM 680 C CA . LEU A 1 88 ? 3.826 -1.377 10.260 1.00 96.06 88 LEU A CA 1
ATOM 681 C C . LEU A 1 88 ? 4.248 -0.235 9.340 1.00 96.06 88 LEU A C 1
ATOM 683 O O . LEU A 1 88 ? 5.171 -0.415 8.555 1.00 96.06 88 LEU A O 1
ATOM 687 N N . ILE A 1 89 ? 3.589 0.920 9.433 1.00 93.56 89 ILE A N 1
ATOM 688 C CA . ILE A 1 89 ? 3.935 2.119 8.665 1.00 93.56 89 ILE A CA 1
ATOM 689 C C . ILE A 1 89 ? 4.873 2.984 9.512 1.00 93.56 89 ILE A C 1
ATOM 691 O O . ILE A 1 89 ? 4.504 3.423 10.598 1.00 93.56 89 ILE A O 1
ATOM 695 N N . GLN A 1 90 ? 6.093 3.210 9.020 1.00 90.88 90 GLN A N 1
ATOM 696 C CA . GLN A 1 90 ? 7.120 4.038 9.670 1.00 90.88 90 GLN A CA 1
ATOM 697 C C . GLN A 1 90 ? 7.093 5.488 9.186 1.00 90.88 90 GLN A C 1
ATOM 699 O O . GLN A 1 90 ? 7.422 6.403 9.934 1.00 90.88 90 GLN A O 1
ATOM 704 N N . ALA A 1 91 ? 6.707 5.686 7.928 1.00 87.50 91 ALA A N 1
ATOM 705 C CA . ALA A 1 91 ? 6.420 6.989 7.353 1.00 87.50 91 ALA A CA 1
ATOM 706 C C . ALA A 1 91 ? 5.194 6.838 6.457 1.00 87.50 91 ALA A C 1
ATOM 708 O O . ALA A 1 91 ? 5.173 5.951 5.605 1.00 87.50 91 ALA A O 1
ATOM 709 N N . ASP A 1 92 ? 4.204 7.703 6.648 1.00 79.69 92 ASP A N 1
ATOM 710 C CA . ASP A 1 92 ? 2.911 7.733 5.952 1.00 79.69 92 ASP A CA 1
ATOM 711 C C . ASP A 1 92 ? 3.018 8.070 4.457 1.00 79.69 92 ASP A C 1
ATOM 713 O O . ASP A 1 92 ? 2.033 7.985 3.727 1.00 79.69 92 ASP A O 1
ATOM 717 N N . GLY A 1 93 ? 4.229 8.375 3.980 1.00 78.00 93 GLY A N 1
ATOM 718 C CA . GLY A 1 93 ? 4.490 8.689 2.584 1.00 78.00 93 GLY A CA 1
ATOM 719 C C . GLY A 1 93 ? 3.749 9.953 2.161 1.00 78.00 93 GLY A C 1
ATOM 720 O O . GLY A 1 93 ? 3.413 10.801 2.985 1.00 78.00 93 GLY A O 1
ATOM 721 N N . TRP A 1 94 ? 3.518 10.092 0.859 1.00 74.19 94 TRP A N 1
ATOM 722 C CA . TRP A 1 94 ? 2.675 11.165 0.308 1.00 74.19 94 TRP A CA 1
ATOM 723 C C . TRP A 1 94 ? 1.369 10.607 -0.272 1.00 74.19 94 TRP A C 1
ATOM 725 O O . TRP A 1 94 ? 0.710 11.259 -1.078 1.00 74.19 94 TRP A O 1
ATOM 735 N N . HIS A 1 95 ? 1.018 9.376 0.114 1.00 65.69 95 HIS A N 1
ATOM 736 C CA . HIS A 1 95 ? -0.276 8.787 -0.208 1.00 65.69 95 HIS A CA 1
ATOM 737 C C . HIS A 1 95 ? -1.387 9.410 0.614 1.00 65.69 95 HIS A C 1
ATOM 739 O O . HIS A 1 95 ? -1.144 10.028 1.644 1.00 65.69 95 HIS A O 1
ATOM 745 N N . ASN A 1 96 ? -2.619 9.177 0.165 1.00 65.75 96 ASN A N 1
ATOM 746 C CA . ASN A 1 96 ? -3.820 9.612 0.860 1.00 65.75 96 ASN A CA 1
ATOM 747 C C . ASN A 1 96 ? -4.801 8.466 1.042 1.00 65.75 96 ASN A C 1
ATOM 749 O O . ASN A 1 96 ? -4.825 7.517 0.246 1.00 65.75 96 ASN A O 1
ATOM 753 N N . LEU A 1 97 ? -5.593 8.575 2.106 1.00 69.44 97 LEU A N 1
ATOM 754 C CA . LEU A 1 97 ? -6.724 7.697 2.343 1.00 69.44 97 LEU A CA 1
ATOM 755 C C . LEU A 1 97 ? -7.714 7.807 1.185 1.00 69.44 97 LEU A C 1
ATOM 757 O O . LEU A 1 97 ? -7.961 8.884 0.647 1.00 69.44 97 LEU A O 1
ATOM 761 N N . ARG A 1 98 ? -8.252 6.660 0.776 1.00 74.25 98 ARG A N 1
ATOM 762 C CA . ARG A 1 98 ? -9.190 6.533 -0.344 1.00 74.25 98 ARG A CA 1
ATOM 763 C C . ARG A 1 98 ? -10.632 6.380 0.140 1.00 74.25 98 ARG A C 1
ATOM 765 O O . ARG A 1 98 ? -11.336 5.468 -0.274 1.00 74.25 98 ARG A O 1
ATOM 772 N N . ASN A 1 99 ? -11.086 7.259 1.030 1.00 73.19 99 ASN A N 1
ATOM 773 C CA . ASN A 1 99 ? -12.492 7.293 1.458 1.00 73.19 99 ASN A CA 1
ATOM 774 C C . ASN A 1 99 ? -13.432 7.948 0.423 1.00 73.19 99 ASN A C 1
ATOM 776 O O . ASN A 1 99 ? -14.635 8.007 0.634 1.00 73.19 99 ASN A O 1
ATOM 780 N N . ASP A 1 100 ? -12.935 8.316 -0.764 1.00 75.50 100 ASP A N 1
ATOM 781 C CA . ASP A 1 100 ? -13.751 8.631 -1.948 1.00 75.50 100 ASP A CA 1
ATOM 782 C C . ASP A 1 100 ? -14.458 7.409 -2.564 1.00 75.50 100 ASP A C 1
ATOM 784 O O . ASP A 1 100 ? -15.132 7.531 -3.589 1.00 75.50 100 ASP A O 1
ATOM 788 N N . ILE A 1 101 ? -14.285 6.217 -1.988 1.00 81.31 101 ILE A N 1
ATOM 789 C CA . ILE A 1 101 ? -14.900 4.974 -2.451 1.00 81.31 101 ILE A CA 1
ATOM 790 C C . ILE A 1 101 ? -15.564 4.267 -1.273 1.00 81.31 101 ILE A C 1
ATOM 792 O O . ILE A 1 101 ? -14.919 3.969 -0.272 1.00 81.31 101 ILE A O 1
ATOM 796 N N . THR A 1 102 ? -16.833 3.896 -1.435 1.00 89.06 102 THR A N 1
ATOM 797 C CA . THR A 1 102 ? -17.553 3.069 -0.456 1.00 89.06 102 THR A CA 1
ATOM 798 C C . THR A 1 102 ? -17.169 1.594 -0.567 1.00 89.06 102 THR A C 1
ATOM 800 O O . THR A 1 102 ? -17.263 1.009 -1.647 1.00 89.06 102 THR A O 1
ATOM 803 N N . GLY A 1 103 ? -16.789 0.959 0.536 1.00 92.25 103 GLY A N 1
ATOM 804 C CA . GLY A 1 103 ? -16.393 -0.449 0.577 1.00 92.25 103 GLY A CA 1
ATOM 805 C C . GLY A 1 103 ? -15.345 -0.689 1.653 1.00 92.25 103 GLY A C 1
ATOM 806 O O . GLY A 1 103 ? -15.419 -0.101 2.729 1.00 92.25 103 GLY A O 1
ATOM 807 N N . GLU A 1 104 ? -14.366 -1.541 1.358 1.00 93.56 104 GLU A N 1
ATOM 808 C CA . GLU A 1 104 ? -13.189 -1.701 2.210 1.00 93.56 104 GLU A CA 1
ATOM 809 C C . GLU A 1 104 ? -11.916 -1.607 1.373 1.00 93.56 104 GLU A C 1
ATOM 811 O O . GLU A 1 104 ? -11.798 -2.235 0.318 1.00 93.56 104 GLU A O 1
ATOM 816 N N . ILE A 1 105 ? -10.953 -0.824 1.844 1.00 92.25 105 ILE A N 1
ATOM 817 C CA . ILE A 1 105 ? -9.692 -0.573 1.153 1.00 92.25 105 ILE A CA 1
ATOM 818 C C . ILE A 1 105 ? -8.525 -0.982 2.033 1.00 92.25 105 ILE A C 1
ATOM 820 O O . ILE A 1 105 ? -8.524 -0.764 3.242 1.00 92.25 105 ILE A O 1
ATOM 824 N N . GLY A 1 106 ? -7.493 -1.538 1.411 1.00 93.25 106 GLY A N 1
ATOM 825 C CA . GLY A 1 106 ? -6.265 -1.865 2.108 1.00 93.25 106 GLY A CA 1
ATOM 826 C C . GLY A 1 106 ? -5.227 -2.485 1.198 1.00 93.25 106 GLY A C 1
ATOM 827 O O . GLY A 1 106 ? -5.038 -2.042 0.062 1.00 93.25 106 GLY A O 1
ATOM 828 N N . PHE A 1 107 ? -4.527 -3.494 1.703 1.00 94.50 107 PHE A N 1
ATOM 829 C CA . PHE A 1 107 ? -3.440 -4.135 0.974 1.00 94.50 107 PHE A CA 1
ATOM 830 C C . PHE A 1 107 ? -3.227 -5.590 1.392 1.00 94.50 107 PHE A C 1
ATOM 832 O O . PHE A 1 107 ? -3.513 -5.989 2.521 1.00 94.50 107 PHE A O 1
ATOM 839 N N . GLU A 1 108 ? -2.684 -6.363 0.455 1.00 96.00 108 GLU A N 1
ATOM 840 C CA . GLU A 1 108 ? -2.155 -7.704 0.676 1.00 96.00 108 GLU A CA 1
ATOM 841 C C . GLU A 1 108 ? -0.671 -7.620 1.037 1.00 96.00 108 GLU A C 1
ATOM 843 O O . GLU A 1 108 ? 0.096 -6.889 0.397 1.00 96.00 108 GLU A O 1
ATOM 848 N N . PHE A 1 109 ? -0.247 -8.404 2.023 1.00 97.56 109 PHE A N 1
ATOM 849 C CA . PHE A 1 109 ? 1.145 -8.485 2.440 1.00 97.56 109 PHE A CA 1
ATOM 850 C C . PHE A 1 109 ? 1.543 -9.886 2.908 1.00 97.56 109 PHE A C 1
ATOM 852 O O . PHE A 1 109 ? 0.707 -10.734 3.223 1.00 97.56 109 PHE A O 1
ATOM 859 N N . THR A 1 110 ? 2.852 -10.108 2.969 1.00 97.94 110 THR A N 1
ATOM 860 C CA . THR A 1 110 ? 3.477 -11.300 3.550 1.00 97.94 110 THR A CA 1
ATOM 861 C C . THR A 1 110 ? 4.586 -10.892 4.517 1.00 97.94 110 THR A C 1
ATOM 863 O O . THR A 1 110 ? 5.108 -9.773 4.451 1.00 97.94 110 THR A O 1
ATOM 866 N N . LEU A 1 111 ? 4.982 -11.810 5.398 1.00 97.69 111 LEU A N 1
ATOM 867 C CA . LEU A 1 111 ? 6.203 -11.668 6.194 1.00 97.69 111 LEU A CA 1
ATOM 868 C C . LEU A 1 111 ? 7.419 -12.176 5.412 1.00 97.69 111 LEU A C 1
ATOM 870 O O . LEU A 1 111 ? 7.286 -13.067 4.570 1.00 97.69 111 LEU A O 1
ATOM 874 N N . LYS A 1 112 ? 8.599 -11.611 5.684 1.00 95.50 112 LYS A N 1
ATOM 875 C CA . LYS A 1 112 ? 9.848 -11.970 4.998 1.00 95.50 112 LYS A CA 1
ATOM 876 C C . LYS A 1 112 ? 10.636 -13.055 5.721 1.00 95.50 112 LYS A C 1
ATOM 878 O O . LYS A 1 112 ? 10.913 -14.079 5.108 1.00 95.50 112 LYS A O 1
ATOM 883 N N . THR A 1 113 ? 11.034 -12.834 6.981 1.00 95.25 113 THR A N 1
ATOM 884 C CA . THR A 1 113 ? 12.045 -13.706 7.619 1.00 95.25 113 THR A CA 1
ATOM 885 C C . THR A 1 113 ? 11.598 -14.406 8.897 1.00 95.25 113 THR A C 1
ATOM 887 O O . THR A 1 113 ? 12.153 -15.450 9.233 1.00 95.25 113 THR A O 1
ATOM 890 N N . ARG A 1 114 ? 10.593 -13.884 9.608 1.00 95.81 114 ARG A N 1
ATOM 891 C CA . ARG A 1 114 ? 10.104 -14.463 10.869 1.00 95.81 114 ARG A CA 1
ATOM 892 C C . ARG A 1 114 ? 8.614 -14.241 11.084 1.00 95.81 114 ARG A C 1
ATOM 894 O O . ARG A 1 114 ? 8.045 -13.311 10.523 1.00 95.81 114 ARG A O 1
ATOM 901 N N . ALA A 1 115 ? 8.015 -15.071 11.937 1.00 97.31 115 ALA A N 1
ATOM 902 C CA . ALA A 1 115 ? 6.676 -14.836 12.465 1.00 97.31 115 ALA A CA 1
ATOM 903 C C . ALA A 1 115 ? 6.646 -13.570 13.338 1.00 97.31 115 ALA A C 1
ATOM 905 O O . ALA A 1 115 ? 7.640 -13.225 13.986 1.00 97.31 115 ALA A O 1
ATOM 906 N N . MET A 1 116 ? 5.508 -12.880 13.359 1.00 97.88 116 MET A N 1
ATOM 907 C CA . MET A 1 116 ? 5.332 -11.627 14.097 1.00 97.88 116 MET A CA 1
ATOM 908 C C . MET A 1 116 ? 3.977 -11.597 14.800 1.00 97.88 116 MET A C 1
ATOM 910 O O . MET A 1 116 ? 2.977 -12.024 14.236 1.00 97.88 116 MET A O 1
ATOM 914 N N . THR A 1 117 ? 3.927 -11.069 16.021 1.00 98.38 117 THR A N 1
ATOM 915 C CA . THR A 1 117 ? 2.675 -10.930 16.777 1.00 98.38 117 THR A CA 1
ATOM 916 C C . THR A 1 117 ? 2.104 -9.533 16.584 1.00 98.38 117 THR A C 1
ATOM 918 O O . THR A 1 117 ? 2.778 -8.561 16.905 1.00 98.38 117 THR A O 1
ATOM 921 N N . VAL A 1 118 ? 0.874 -9.426 16.097 1.00 98.62 118 VAL A N 1
ATOM 922 C CA . VAL A 1 118 ? 0.098 -8.188 15.988 1.00 98.62 118 VAL A CA 1
ATOM 923 C C . VAL A 1 118 ? -0.635 -7.938 17.298 1.00 98.62 118 VAL A C 1
ATOM 925 O O . VAL A 1 118 ? -1.281 -8.836 17.832 1.00 98.62 118 VAL A O 1
ATOM 928 N N . THR A 1 119 ? -0.538 -6.717 17.810 1.00 98.44 119 THR A N 1
ATOM 929 C CA . THR A 1 119 ? -1.165 -6.296 19.071 1.00 98.44 119 THR A CA 1
ATOM 930 C C . THR A 1 119 ? -2.211 -5.211 18.872 1.00 98.44 119 THR A C 1
ATOM 932 O O . THR A 1 119 ? -3.119 -5.109 19.681 1.00 98.44 119 THR A O 1
ATOM 935 N N . HIS A 1 120 ? -2.110 -4.412 17.809 1.00 98.56 120 HIS A N 1
ATOM 936 C CA . HIS A 1 120 ? -3.061 -3.338 17.526 1.00 98.56 120 HIS A CA 1
ATOM 937 C C . HIS A 1 120 ? -3.407 -3.319 16.047 1.00 98.56 120 HIS A C 1
ATOM 939 O O . HIS A 1 120 ? -2.546 -3.590 15.207 1.00 98.56 120 HIS A O 1
ATOM 945 N N . LEU A 1 121 ? -4.626 -2.897 15.740 1.00 98.56 121 LEU A N 1
ATOM 946 C CA . LEU A 1 121 ? -5.027 -2.468 14.405 1.00 98.56 121 LEU A CA 1
ATOM 947 C C . LEU A 1 121 ? -5.296 -0.965 14.440 1.00 98.56 121 LEU A C 1
ATOM 949 O O . LEU A 1 121 ? -5.640 -0.413 15.486 1.00 98.56 121 LEU A O 1
ATOM 953 N N . GLY A 1 122 ? -5.108 -0.292 13.314 1.00 96.19 122 GLY A N 1
ATOM 954 C CA . GLY A 1 122 ? -5.238 1.153 13.258 1.00 96.19 122 GLY A CA 1
ATOM 955 C C . GLY A 1 122 ? -5.624 1.699 11.900 1.00 96.19 122 GLY A C 1
ATOM 956 O O . GLY A 1 122 ? -5.669 0.979 10.902 1.00 96.19 122 GLY A O 1
ATOM 957 N N . LEU A 1 123 ? -5.893 2.997 11.893 1.00 93.69 123 LEU A N 1
ATOM 958 C CA . LEU A 1 123 ? -6.308 3.769 10.735 1.00 93.69 123 LEU A CA 1
ATOM 959 C C . LEU A 1 123 ? -5.583 5.112 10.722 1.00 93.69 123 LEU A C 1
ATOM 961 O O . LEU A 1 123 ? -5.331 5.700 11.772 1.00 93.69 123 LEU A O 1
ATOM 965 N N . TRP A 1 124 ? -5.246 5.590 9.532 1.00 90.25 124 TRP A N 1
ATOM 966 C CA . TRP A 1 124 ? -4.727 6.934 9.330 1.00 90.25 124 TRP A CA 1
ATOM 967 C C . TRP A 1 124 ? -5.769 7.989 9.715 1.00 90.25 124 TRP A C 1
ATOM 969 O O . TRP A 1 124 ? -6.923 7.908 9.307 1.00 90.25 124 TRP A O 1
ATOM 979 N N . ASP A 1 125 ? -5.345 8.971 10.498 1.00 88.00 125 ASP A N 1
ATOM 980 C CA . ASP A 1 125 ? -6.161 10.064 11.021 1.00 88.00 125 ASP A CA 1
ATOM 981 C C . ASP A 1 125 ? -5.480 11.375 10.616 1.00 88.00 125 ASP A C 1
ATOM 983 O O . ASP A 1 125 ? -4.505 11.786 11.250 1.00 88.00 125 ASP A O 1
ATOM 987 N N . ASP A 1 126 ? -5.916 11.966 9.498 1.00 81.62 126 ASP A N 1
ATOM 988 C CA . ASP A 1 126 ? -5.267 13.122 8.867 1.00 81.62 126 ASP A CA 1
ATOM 989 C C . ASP A 1 126 ? -5.399 14.410 9.705 1.00 81.62 126 ASP A C 1
ATOM 991 O O . ASP A 1 126 ? -6.252 14.551 10.582 1.00 81.62 126 ASP A O 1
ATOM 995 N N . HIS A 1 127 ? -4.541 15.391 9.437 1.00 86.38 127 HIS A N 1
ATOM 996 C CA . HIS A 1 127 ? -4.624 16.695 10.083 1.00 86.38 127 HIS A CA 1
ATOM 997 C C . HIS A 1 127 ? -5.830 17.492 9.540 1.00 86.38 127 HIS A C 1
ATOM 999 O O . HIS A 1 127 ? -6.078 17.578 8.343 1.00 86.38 127 HIS A O 1
ATOM 1005 N N . ASP A 1 128 ? -6.564 18.192 10.405 1.00 83.19 128 ASP A N 1
ATOM 1006 C CA . ASP A 1 128 ? -7.787 18.939 10.070 1.00 83.19 128 ASP A CA 1
ATOM 1007 C C . ASP A 1 128 ? -7.610 20.067 9.023 1.00 83.19 128 ASP A C 1
ATOM 1009 O O . ASP A 1 128 ? -8.581 20.544 8.424 1.00 83.19 128 ASP A O 1
ATOM 1013 N N . ARG A 1 129 ? -6.365 20.505 8.815 1.00 82.19 129 ARG A N 1
ATOM 1014 C CA . ARG A 1 129 ? -5.938 21.568 7.899 1.00 82.19 129 ARG A CA 1
ATOM 1015 C C . ARG A 1 129 ? -5.279 21.023 6.652 1.00 82.19 129 ARG A C 1
ATOM 1017 O O . ARG A 1 129 ? -4.944 21.814 5.771 1.00 82.19 129 ARG A O 1
ATOM 1024 N N . ASP A 1 130 ? -5.087 19.717 6.578 1.00 78.38 130 ASP A N 1
ATOM 1025 C CA . ASP A 1 130 ? -4.607 19.104 5.366 1.00 78.38 130 ASP A CA 1
ATOM 1026 C C . ASP A 1 130 ? -5.695 19.209 4.295 1.00 78.38 130 ASP A C 1
ATOM 1028 O O . ASP A 1 130 ? -6.902 19.042 4.519 1.00 78.38 130 ASP A O 1
ATOM 1032 N N . ARG A 1 131 ? -5.259 19.672 3.126 1.00 71.75 131 ARG A N 1
ATOM 1033 C CA . ARG A 1 131 ? -6.117 19.964 1.986 1.00 71.75 131 ARG A CA 1
ATOM 1034 C C . ARG A 1 131 ? -5.479 19.371 0.742 1.00 71.75 131 ARG A C 1
ATOM 1036 O O . ARG A 1 131 ? -4.255 19.418 0.601 1.00 71.75 131 ARG A O 1
ATOM 1043 N N . PRO A 1 132 ? -6.290 18.840 -0.181 1.00 66.31 132 PRO A N 1
ATOM 1044 C CA . PRO A 1 132 ? -5.771 18.417 -1.460 1.00 66.31 132 PRO A CA 1
ATOM 1045 C C . PRO A 1 132 ? -5.178 19.597 -2.222 1.00 66.31 132 PRO A C 1
ATOM 1047 O O . PRO A 1 132 ? -5.799 20.648 -2.359 1.00 66.31 132 PRO A O 1
ATOM 1050 N N . ILE A 1 133 ? -3.984 19.389 -2.769 1.00 67.69 133 ILE A N 1
ATOM 1051 C CA . ILE A 1 133 ? -3.297 20.373 -3.620 1.00 67.69 133 ILE A CA 1
ATOM 1052 C C . ILE A 1 133 ? -4.006 20.506 -4.976 1.00 67.69 133 ILE A C 1
ATOM 1054 O O . ILE A 1 133 ? -3.899 21.530 -5.649 1.00 67.69 133 ILE A O 1
ATOM 1058 N N . ARG A 1 134 ? -4.760 19.471 -5.370 1.00 64.38 134 ARG A N 1
ATOM 1059 C CA . ARG A 1 134 ? -5.481 19.363 -6.640 1.00 64.38 134 ARG A CA 1
ATOM 1060 C C . ARG A 1 134 ? -6.946 18.979 -6.397 1.00 64.38 134 ARG A C 1
ATOM 1062 O O . ARG A 1 134 ? -7.193 18.067 -5.604 1.00 64.38 134 ARG A O 1
ATOM 1069 N N . PRO A 1 135 ? -7.920 19.587 -7.100 1.00 57.62 135 PRO A N 1
ATOM 1070 C CA . PRO A 1 135 ? -9.303 19.119 -7.078 1.00 57.62 135 PRO A CA 1
ATOM 1071 C C . PRO A 1 135 ? -9.419 17.632 -7.432 1.00 57.62 135 PRO A C 1
ATOM 1073 O O . PRO A 1 135 ? -8.566 17.071 -8.126 1.00 57.62 135 PRO A O 1
ATOM 1076 N N . ALA A 1 136 ? -10.498 16.995 -6.981 1.00 54.78 136 ALA A N 1
ATOM 1077 C CA . ALA A 1 136 ? -10.812 15.625 -7.362 1.00 54.78 136 ALA A CA 1
ATOM 1078 C C . ALA A 1 136 ? -10.816 15.468 -8.891 1.00 54.78 136 ALA A C 1
ATOM 1080 O O . ALA A 1 136 ? -11.464 16.240 -9.594 1.00 54.78 136 ALA A O 1
ATOM 1081 N N . ARG A 1 137 ? -10.101 14.453 -9.396 1.00 52.41 137 ARG A N 1
ATOM 1082 C CA . ARG A 1 137 ? -9.986 14.110 -10.830 1.00 52.41 137 ARG A CA 1
ATOM 1083 C C . ARG A 1 137 ? -9.237 15.134 -11.703 1.00 52.41 137 ARG A C 1
ATOM 1085 O O . ARG A 1 137 ? -9.250 15.002 -12.923 1.00 52.41 137 ARG A O 1
ATOM 1092 N N . ALA A 1 138 ? -8.554 16.119 -11.114 1.00 56.97 138 ALA A N 1
ATOM 1093 C CA . ALA A 1 138 ? -7.697 17.035 -11.867 1.00 56.97 138 ALA A CA 1
ATOM 1094 C C . ALA A 1 138 ? -6.381 16.362 -12.307 1.00 56.97 138 ALA A C 1
ATOM 1096 O O . ALA A 1 138 ? -5.700 15.713 -11.512 1.00 56.97 138 ALA A O 1
ATOM 1097 N N . VAL A 1 139 ? -5.996 16.552 -13.571 1.00 59.25 139 VAL A N 1
ATOM 1098 C CA . VAL A 1 139 ? -4.704 16.090 -14.106 1.00 59.25 139 VAL A CA 1
ATOM 1099 C C . VAL A 1 139 ? -3.570 16.884 -13.455 1.00 59.25 139 VAL A C 1
ATOM 1101 O O . VAL A 1 139 ? -3.646 18.110 -13.382 1.00 59.25 139 VAL A O 1
ATOM 1104 N N . ALA A 1 140 ? -2.521 16.199 -12.992 1.00 58.16 140 ALA A N 1
ATOM 1105 C CA . ALA A 1 140 ? -1.341 16.847 -12.424 1.00 58.16 140 ALA A CA 1
ATOM 1106 C C . ALA A 1 140 ? -0.712 17.833 -13.421 1.00 58.16 140 ALA A C 1
ATOM 1108 O O . ALA A 1 140 ? -0.432 17.468 -14.566 1.00 58.16 140 ALA A O 1
ATOM 1109 N N . THR A 1 141 ? -0.424 19.057 -12.978 1.00 60.12 141 THR A N 1
ATOM 1110 C CA . THR A 1 141 ? 0.525 19.936 -13.670 1.00 60.12 141 THR A CA 1
ATOM 1111 C C . THR A 1 141 ? 1.890 19.790 -13.004 1.00 60.12 141 THR A C 1
ATOM 111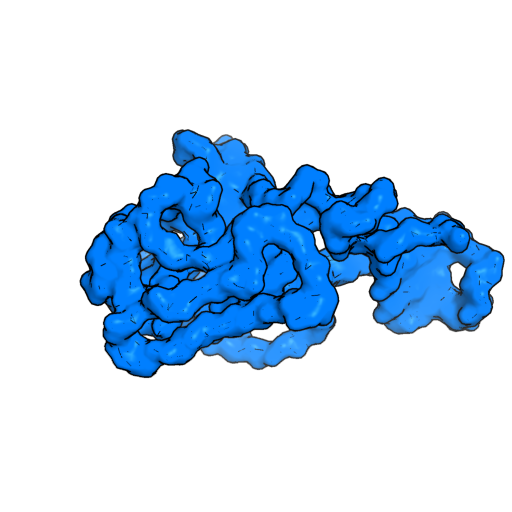3 O O . THR A 1 141 ? 1.963 19.682 -11.786 1.00 60.12 141 THR A O 1
ATOM 1116 N N . GLY A 1 142 ? 2.993 19.820 -13.760 1.00 57.59 142 GLY A N 1
ATOM 1117 C CA . GLY A 1 142 ? 4.349 19.595 -13.216 1.00 57.59 142 GLY A CA 1
ATOM 1118 C C . GLY A 1 142 ? 4.824 20.584 -12.132 1.00 57.59 142 GLY A C 1
ATOM 1119 O O . GLY A 1 142 ? 5.921 20.437 -11.611 1.00 57.59 142 GLY A O 1
ATOM 1120 N N . SER A 1 143 ? 4.020 21.595 -11.799 1.00 62.19 143 SER A N 1
ATOM 1121 C CA . SER A 1 143 ? 4.219 22.561 -10.711 1.00 62.19 143 SER A CA 1
ATOM 1122 C C . SER A 1 143 ? 3.540 22.172 -9.389 1.00 62.19 143 SER A C 1
ATOM 1124 O O . SER A 1 143 ? 3.674 22.895 -8.403 1.00 62.19 143 SER A O 1
ATOM 1126 N N . GLN A 1 144 ? 2.777 21.078 -9.364 1.00 62.59 144 GLN A N 1
ATOM 1127 C CA . GLN A 1 144 ? 1.996 20.629 -8.215 1.00 62.59 144 GLN A CA 1
ATOM 1128 C C . GLN A 1 144 ? 2.551 19.292 -7.724 1.00 62.59 144 GLN A C 1
ATOM 1130 O O . GLN A 1 144 ? 2.373 18.270 -8.382 1.00 62.59 144 GLN A O 1
ATOM 1135 N N . SER A 1 145 ? 3.206 19.305 -6.566 1.00 61.28 145 SER A N 1
ATOM 1136 C CA . SER A 1 145 ? 3.726 18.099 -5.915 1.00 61.28 145 SER A CA 1
ATOM 1137 C C . SER A 1 145 ? 2.887 17.770 -4.694 1.00 61.28 145 SER A C 1
ATOM 1139 O O . SER A 1 145 ? 2.539 18.687 -3.951 1.00 61.28 145 SER A O 1
ATOM 1141 N N . ASP A 1 146 ? 2.605 16.488 -4.465 1.00 65.69 146 ASP A N 1
ATOM 1142 C CA . ASP A 1 146 ? 1.995 16.040 -3.214 1.00 65.69 146 ASP A CA 1
ATOM 1143 C C . ASP A 1 146 ? 2.873 16.435 -2.016 1.00 65.69 146 ASP A C 1
ATOM 1145 O O . ASP A 1 146 ? 4.095 16.562 -2.130 1.00 65.69 146 ASP A O 1
ATOM 1149 N N . GLN A 1 147 ? 2.238 16.675 -0.870 1.00 70.56 147 GLN A N 1
ATOM 1150 C CA . GLN A 1 147 ? 2.914 17.108 0.351 1.00 70.56 147 GLN A CA 1
ATOM 1151 C C . GLN A 1 147 ? 2.680 16.104 1.479 1.00 70.56 147 GLN A C 1
ATOM 1153 O O . GLN A 1 147 ? 1.585 15.536 1.571 1.00 70.56 147 GLN A O 1
ATOM 1158 N N . PRO A 1 148 ? 3.680 15.914 2.360 1.00 73.25 148 PRO A N 1
ATOM 1159 C CA . PRO A 1 148 ? 3.509 15.096 3.552 1.00 73.25 148 PRO A CA 1
ATOM 1160 C C . PRO A 1 148 ? 2.404 15.662 4.446 1.00 73.25 148 PRO A C 1
ATOM 1162 O O . PRO A 1 148 ? 2.022 16.831 4.333 1.00 73.25 148 PRO A O 1
ATOM 1165 N N . SER A 1 149 ? 1.899 14.832 5.353 1.00 75.69 149 SER A N 1
ATOM 1166 C CA . SER A 1 149 ? 0.932 15.280 6.351 1.00 75.69 149 SER A CA 1
ATOM 1167 C C . SER A 1 149 ? 1.507 16.362 7.254 1.00 75.69 149 SER A C 1
ATOM 1169 O O . SER A 1 149 ? 2.678 16.298 7.644 1.00 75.69 149 SER A O 1
ATOM 1171 N N . GLN A 1 150 ? 0.692 17.357 7.612 1.00 81.25 150 GLN A N 1
ATOM 1172 C CA . GLN A 1 150 ? 1.131 18.369 8.570 1.00 81.25 150 GLN A CA 1
ATOM 1173 C C . GLN A 1 150 ? 1.454 17.724 9.929 1.00 81.25 150 GLN A C 1
ATOM 1175 O O . GLN A 1 150 ? 0.728 16.834 10.392 1.00 81.25 150 GLN A O 1
ATOM 1180 N N . PRO A 1 151 ? 2.532 18.165 10.605 1.00 81.56 151 PRO A N 1
ATOM 1181 C CA . PRO A 1 151 ? 2.857 17.671 11.932 1.00 81.56 151 PRO A CA 1
ATOM 1182 C C . PRO A 1 151 ? 1.809 18.152 12.940 1.00 81.56 151 PRO A C 1
ATOM 1184 O O . PRO A 1 151 ? 1.426 19.319 12.944 1.00 81.56 151 PRO A O 1
ATOM 1187 N N . ASP A 1 152 ? 1.401 17.268 13.847 1.00 83.00 152 ASP A N 1
ATOM 1188 C CA . ASP A 1 152 ? 0.536 17.624 14.975 1.00 83.00 152 ASP A CA 1
ATOM 1189 C C . ASP A 1 152 ? 1.047 16.959 16.258 1.00 83.00 152 ASP A C 1
ATOM 1191 O O . ASP A 1 152 ? 0.540 15.911 16.660 1.00 83.00 152 ASP A O 1
ATOM 1195 N N . PRO A 1 153 ? 2.064 17.547 16.915 1.00 77.44 153 PRO A N 1
ATOM 1196 C CA . PRO A 1 153 ? 2.707 16.948 18.085 1.00 77.44 153 PRO A CA 1
ATOM 1197 C C . PRO A 1 153 ? 1.751 16.671 19.251 1.00 77.44 153 PRO A C 1
ATOM 1199 O O . PRO A 1 153 ? 2.065 15.864 20.116 1.00 77.44 153 PRO A O 1
ATOM 1202 N N . ASN A 1 154 ? 0.609 17.367 19.297 1.00 79.19 154 ASN A N 1
ATOM 1203 C CA . ASN A 1 154 ? -0.354 17.275 20.392 1.00 79.19 154 ASN A CA 1
ATOM 1204 C C . ASN A 1 154 ? -1.644 16.539 20.000 1.00 79.19 154 ASN A C 1
ATOM 1206 O O . ASN A 1 154 ? -2.550 16.460 20.828 1.00 79.19 154 ASN A O 1
ATOM 1210 N N . GLY A 1 155 ? -1.773 16.080 18.750 1.00 81.75 155 GLY A N 1
ATOM 1211 C CA . GLY A 1 155 ? -2.961 15.373 18.260 1.00 81.75 155 GLY A CA 1
ATOM 1212 C C . GLY A 1 155 ? -4.269 16.169 18.299 1.00 81.75 155 GLY A C 1
ATOM 1213 O O . GLY A 1 155 ? -5.343 15.585 18.181 1.00 81.75 155 GLY A O 1
ATOM 1214 N N . LYS A 1 156 ? -4.215 17.491 18.519 1.00 86.25 156 LYS A N 1
ATOM 1215 C CA . LYS A 1 156 ? -5.407 18.344 18.714 1.00 86.25 156 LYS A CA 1
ATOM 1216 C C . LYS A 1 156 ? -6.136 18.653 17.415 1.00 86.25 156 LYS A C 1
ATOM 1218 O O . LYS A 1 156 ? -7.231 19.209 17.437 1.00 86.25 156 LYS A O 1
ATOM 1223 N N . ARG A 1 157 ? -5.477 18.389 16.298 1.00 86.94 157 ARG A N 1
ATOM 1224 C CA . ARG A 1 157 ? -5.930 18.661 14.945 1.00 86.94 157 ARG A CA 1
ATOM 1225 C C . ARG A 1 157 ? -6.248 17.371 14.204 1.00 86.94 157 ARG A C 1
ATOM 1227 O O . ARG A 1 157 ? -6.419 17.415 12.998 1.00 86.94 157 ARG A O 1
ATOM 1234 N N . ARG A 1 158 ? -6.334 16.249 14.911 1.00 88.19 158 ARG A N 1
ATOM 1235 C CA . ARG A 1 158 ? -6.663 14.934 14.368 1.00 88.19 158 ARG A CA 1
ATOM 1236 C C . ARG A 1 158 ? -7.943 14.418 15.018 1.00 88.19 158 ARG A C 1
ATOM 1238 O O . ARG A 1 158 ? -8.196 14.692 16.195 1.00 88.19 158 ARG A O 1
ATOM 1245 N N . GLY A 1 159 ? -8.746 13.696 14.261 1.00 89.19 159 GLY A N 1
ATOM 1246 C CA . GLY A 1 159 ? -9.952 13.041 14.735 1.00 89.19 159 GLY A CA 1
ATOM 1247 C C . GLY A 1 159 ? -10.853 12.624 13.582 1.00 89.19 159 GLY A C 1
ATOM 1248 O O . GLY A 1 159 ? -11.128 13.425 12.684 1.00 89.19 159 GLY A O 1
ATOM 1249 N N . LEU A 1 160 ? -11.362 11.400 13.681 1.00 90.12 160 LEU A N 1
ATOM 1250 C CA . LEU A 1 160 ? -12.226 10.809 12.668 1.00 90.12 160 LEU A CA 1
ATOM 1251 C C . LEU A 1 160 ? -13.641 11.401 12.738 1.00 90.12 160 LEU A C 1
ATOM 1253 O O . LEU A 1 160 ? -14.116 11.755 13.821 1.00 90.12 160 LEU A O 1
ATOM 1257 N N . LYS A 1 161 ? -14.325 11.530 11.602 1.00 90.56 161 LYS A N 1
ATOM 1258 C CA . LYS A 1 161 ? -15.718 11.999 11.513 1.00 90.56 161 LYS A CA 1
ATOM 1259 C C . LYS A 1 161 ? -16.729 10.887 11.683 1.00 90.56 161 LYS A C 1
ATOM 1261 O O . LYS A 1 161 ? -17.871 11.167 12.034 1.00 90.56 161 LYS A O 1
ATOM 1266 N N . THR A 1 162 ? -16.314 9.647 11.477 1.00 91.31 162 THR A N 1
ATOM 1267 C CA . THR A 1 162 ? -17.136 8.484 11.771 1.00 91.31 162 THR A CA 1
ATOM 1268 C C . THR A 1 162 ? -16.304 7.351 12.362 1.00 91.31 162 THR A C 1
ATOM 1270 O O . THR A 1 162 ? -15.096 7.474 12.569 1.00 91.31 162 THR A O 1
ATOM 1273 N N . PHE A 1 163 ? -16.966 6.250 12.707 1.00 94.00 163 PHE A N 1
ATOM 1274 C CA . PHE A 1 163 ? -16.276 5.037 13.118 1.00 94.00 163 PHE A CA 1
ATOM 1275 C C . PHE A 1 163 ? -15.857 4.227 11.888 1.00 94.00 163 PHE A C 1
ATOM 1277 O O . PHE A 1 163 ? -16.576 4.158 10.893 1.00 94.00 163 PHE A O 1
ATOM 1284 N N . HIS A 1 164 ? -14.730 3.531 11.990 1.00 94.75 164 HIS A N 1
ATOM 1285 C CA . HIS A 1 164 ? -14.248 2.650 10.928 1.00 94.75 164 HIS A CA 1
ATOM 1286 C C . HIS A 1 164 ? -13.942 1.266 11.475 1.00 94.75 164 HIS A C 1
ATOM 1288 O O . HIS A 1 164 ? -13.397 1.111 12.565 1.00 94.75 164 HIS A O 1
ATOM 1294 N N . THR A 1 165 ? -14.260 0.244 10.693 1.00 96.69 165 THR A N 1
ATOM 1295 C CA . THR A 1 165 ? -13.912 -1.142 10.993 1.00 96.69 165 THR A CA 1
ATOM 1296 C C . THR A 1 165 ? -12.608 -1.490 10.293 1.00 96.69 165 THR A C 1
ATOM 1298 O O . THR A 1 165 ? -12.492 -1.309 9.082 1.00 96.69 165 THR A O 1
ATOM 1301 N N . ILE A 1 166 ? -11.632 -1.999 11.043 1.00 97.69 166 ILE A N 1
ATOM 1302 C CA . ILE A 1 166 ? -10.356 -2.485 10.509 1.00 97.69 166 ILE A CA 1
ATOM 1303 C C . ILE A 1 166 ? -10.315 -3.989 10.699 1.00 97.69 166 ILE A C 1
ATOM 1305 O O . ILE A 1 166 ? -10.518 -4.474 11.812 1.00 97.69 166 ILE A O 1
ATOM 1309 N N . ARG A 1 167 ? -10.042 -4.721 9.622 1.00 97.56 167 ARG A N 1
ATOM 1310 C CA . ARG A 1 167 ? -10.020 -6.184 9.605 1.00 97.56 167 ARG A CA 1
ATOM 1311 C C . ARG A 1 167 ? -8.664 -6.672 9.141 1.00 97.56 167 ARG A C 1
ATOM 1313 O O . ARG A 1 167 ? -8.091 -6.159 8.178 1.00 97.56 167 ARG A O 1
ATOM 1320 N N . LEU A 1 168 ? -8.181 -7.697 9.821 1.00 98.38 168 LEU A N 1
ATOM 1321 C CA . LEU A 1 168 ? -7.023 -8.476 9.434 1.00 98.38 168 LEU A CA 1
ATOM 1322 C C . LEU A 1 168 ? -7.515 -9.863 9.034 1.00 98.38 168 LEU A C 1
ATOM 1324 O O . LEU A 1 168 ? -8.189 -10.539 9.812 1.00 98.38 168 LEU A O 1
ATOM 1328 N N . ALA A 1 169 ? -7.183 -10.289 7.822 1.00 97.56 169 ALA A N 1
ATOM 1329 C CA . ALA A 1 169 ? -7.602 -11.570 7.274 1.00 97.56 169 ALA A CA 1
ATOM 1330 C C . ALA A 1 169 ? -6.413 -12.358 6.729 1.00 97.56 169 ALA A C 1
ATOM 1332 O O . ALA A 1 169 ? -5.474 -11.787 6.181 1.00 97.56 169 ALA A O 1
ATOM 1333 N N . GLN A 1 170 ? -6.479 -13.681 6.836 1.00 97.19 170 GLN A N 1
ATOM 1334 C CA . GLN A 1 170 ? -5.607 -14.606 6.124 1.00 97.19 170 GLN A CA 1
ATOM 1335 C C . GLN A 1 170 ? -6.270 -15.003 4.802 1.00 97.19 170 GLN A C 1
ATOM 1337 O O . GLN A 1 170 ? -7.434 -15.401 4.774 1.00 97.19 170 GLN A O 1
ATOM 1342 N N . LEU A 1 171 ? -5.529 -14.907 3.701 1.00 94.81 171 LEU A N 1
ATOM 1343 C CA . LEU A 1 171 ? -6.034 -15.150 2.345 1.00 94.81 171 LEU A CA 1
ATOM 1344 C C . LEU A 1 171 ? -5.754 -16.569 1.832 1.00 94.81 171 LEU A C 1
ATOM 1346 O O . LEU A 1 171 ? -6.188 -16.925 0.737 1.00 94.81 171 LEU A O 1
ATOM 1350 N N . ASP A 1 172 ? -4.996 -17.370 2.579 1.00 88.44 172 ASP A N 1
ATOM 1351 C CA . ASP A 1 172 ? -4.646 -18.733 2.181 1.00 88.44 172 ASP A CA 1
ATOM 1352 C C . ASP A 1 172 ? -5.723 -19.740 2.579 1.00 88.44 172 ASP A C 1
ATOM 1354 O O . ASP A 1 172 ? -6.232 -19.717 3.700 1.00 88.44 172 ASP A O 1
ATOM 1358 N N . GLY A 1 173 ? -6.013 -20.670 1.668 1.00 77.50 173 GLY A N 1
ATOM 1359 C CA . GLY A 1 173 ? -7.050 -21.687 1.821 1.00 77.50 173 GLY A CA 1
ATOM 1360 C C . GLY A 1 173 ? -8.103 -21.602 0.719 1.00 77.50 173 GLY A C 1
ATOM 1361 O O . GLY A 1 173 ? -7.978 -20.831 -0.229 1.00 77.50 173 GLY A O 1
ATOM 1362 N N . SER A 1 174 ? -9.154 -22.417 0.835 1.00 77.00 174 SER A N 1
ATOM 1363 C CA . SER A 1 174 ? -10.285 -22.394 -0.104 1.00 77.00 174 SER A CA 1
ATOM 1364 C C . SER A 1 174 ? -11.144 -21.136 0.036 1.00 77.00 174 SER A C 1
ATOM 1366 O O . SER A 1 174 ? -11.845 -20.772 -0.907 1.00 77.00 174 SER A O 1
ATOM 1368 N N . ARG A 1 175 ? -11.099 -20.477 1.203 1.00 86.69 175 ARG A N 1
ATOM 1369 C CA . ARG A 1 175 ? -11.770 -19.205 1.484 1.00 86.69 175 ARG A CA 1
ATOM 1370 C C . ARG A 1 175 ? -10.905 -18.343 2.408 1.00 86.69 175 ARG A C 1
ATOM 1372 O O . ARG A 1 175 ? -10.383 -18.878 3.389 1.00 86.69 175 ARG A O 1
ATOM 1379 N N . PRO A 1 176 ? -10.785 -17.032 2.143 1.00 93.25 176 PRO A N 1
ATOM 1380 C CA . PRO A 1 176 ? -10.172 -16.109 3.086 1.00 93.25 176 PRO A CA 1
ATOM 1381 C C . PRO A 1 176 ? -10.894 -16.127 4.433 1.00 93.25 176 PRO A C 1
ATOM 1383 O O . PRO A 1 176 ? -12.121 -16.231 4.485 1.00 93.25 176 PRO A O 1
ATOM 1386 N N . THR A 1 177 ? -10.129 -16.030 5.515 1.00 94.12 177 THR A N 1
ATOM 1387 C CA . THR A 1 177 ? -10.638 -16.074 6.888 1.00 94.12 177 THR A CA 1
ATOM 1388 C C . THR A 1 177 ? -10.213 -14.815 7.622 1.00 94.12 177 THR A C 1
ATOM 1390 O O . THR A 1 177 ? -9.032 -14.475 7.644 1.00 94.12 177 THR A O 1
ATOM 1393 N N . GLU A 1 178 ? -11.167 -14.118 8.226 1.00 96.19 178 GLU A N 1
ATOM 1394 C CA . GLU A 1 178 ? -10.869 -13.023 9.146 1.00 96.19 178 GLU A CA 1
ATOM 1395 C C . GLU A 1 178 ? -10.261 -13.578 10.435 1.00 96.19 178 GLU A C 1
ATOM 1397 O O . GLU A 1 178 ? -10.780 -14.534 11.007 1.00 96.19 178 GLU A O 1
ATOM 1402 N N . ILE A 1 179 ? -9.147 -12.991 10.867 1.00 97.44 179 ILE A N 1
ATOM 1403 C CA . ILE A 1 179 ? -8.392 -13.433 12.046 1.00 97.44 179 ILE A CA 1
ATOM 1404 C C . ILE A 1 179 ? -8.361 -12.380 13.157 1.00 97.44 179 ILE A C 1
ATOM 1406 O O . ILE A 1 179 ? -8.056 -12.718 14.294 1.00 97.44 179 ILE A O 1
ATOM 1410 N N . ALA A 1 180 ? -8.684 -11.121 12.851 1.00 98.19 180 ALA A N 1
ATOM 1411 C CA . ALA A 1 180 ? -8.920 -10.076 13.842 1.00 98.19 180 ALA A CA 1
ATOM 1412 C C . ALA A 1 180 ? -9.728 -8.915 13.256 1.00 98.19 180 ALA A C 1
ATOM 1414 O O . ALA A 1 180 ? -9.649 -8.626 12.060 1.00 98.19 180 ALA A O 1
ATOM 1415 N N . GLN A 1 181 ? -10.434 -8.202 14.132 1.00 97.81 181 GLN A N 1
ATOM 1416 C CA . GLN A 1 181 ? -11.168 -6.989 13.800 1.00 97.81 181 GLN A CA 1
ATOM 1417 C C . GLN A 1 181 ? -11.168 -6.020 14.983 1.00 97.81 181 GLN A C 1
ATOM 1419 O O . GLN A 1 181 ? -11.277 -6.438 16.136 1.00 97.81 181 GLN A O 1
ATOM 1424 N N . VAL A 1 182 ? -11.112 -4.722 14.690 1.00 98.38 182 VAL A N 1
ATOM 1425 C CA . VAL A 1 182 ? -11.419 -3.655 15.652 1.00 98.38 182 VAL A CA 1
ATOM 1426 C C . VAL A 1 182 ? -12.350 -2.627 15.024 1.00 98.38 182 VAL A C 1
ATOM 1428 O O . VAL A 1 182 ? -12.401 -2.477 13.802 1.00 98.38 182 VAL A O 1
ATOM 1431 N N . VAL A 1 183 ? -13.039 -1.875 15.877 1.00 97.88 183 VAL A N 1
ATOM 1432 C CA . VAL A 1 183 ? -13.710 -0.633 15.491 1.00 97.88 183 VAL A CA 1
ATOM 1433 C C . VAL A 1 183 ? -12.889 0.525 16.041 1.00 97.88 183 VAL A C 1
ATOM 1435 O O . VAL A 1 183 ? -12.699 0.626 17.252 1.00 97.88 183 VAL A O 1
ATOM 1438 N N . ILE A 1 184 ? -12.403 1.392 15.156 1.00 96.31 184 ILE A N 1
ATOM 1439 C CA . ILE A 1 184 ? -11.837 2.681 15.542 1.00 96.31 184 ILE A CA 1
ATOM 1440 C C . ILE A 1 184 ? -13.019 3.643 15.737 1.00 96.31 184 ILE A C 1
ATOM 1442 O O . ILE A 1 184 ? -13.775 3.852 14.786 1.00 96.31 184 ILE A O 1
ATOM 1446 N N . PRO A 1 185 ? -13.231 4.179 16.950 1.00 95.25 185 PRO A N 1
ATOM 1447 C CA . PRO A 1 185 ? -14.355 5.064 17.240 1.00 95.25 185 PRO A CA 1
ATOM 1448 C C . PRO A 1 185 ? -14.214 6.426 16.552 1.00 95.25 185 PRO A C 1
ATOM 1450 O O . PRO A 1 185 ? -13.105 6.874 16.256 1.00 95.25 185 PRO A O 1
ATOM 1453 N N . GLU A 1 186 ? -15.348 7.108 16.381 1.00 93.88 186 GLU A N 1
ATOM 1454 C CA . GLU A 1 186 ? -15.401 8.504 15.942 1.00 93.88 186 GLU A CA 1
ATOM 1455 C C . GLU A 1 186 ? -14.598 9.424 16.884 1.00 93.88 186 GLU A C 1
ATOM 1457 O O . GLU A 1 186 ? -14.520 9.232 18.105 1.00 93.88 186 GLU A O 1
ATOM 1462 N N . GLY A 1 187 ? -14.018 10.474 16.311 1.00 90.44 187 GLY A N 1
ATOM 1463 C CA . GLY A 1 187 ? -13.302 11.509 17.032 1.00 90.44 187 GLY A CA 1
ATOM 1464 C C . GLY A 1 187 ? -11.889 11.081 17.412 1.00 90.44 187 GLY A C 1
ATOM 1465 O O . GLY A 1 187 ? -11.127 10.572 16.597 1.00 90.44 187 GLY A O 1
ATOM 1466 N N . ALA A 1 188 ? -11.507 11.360 18.659 1.00 86.06 188 ALA A N 1
ATOM 1467 C CA . ALA A 1 188 ? -10.128 11.255 19.141 1.00 86.06 188 ALA A CA 1
ATOM 1468 C C . ALA A 1 188 ? -9.939 10.193 20.241 1.00 86.06 188 ALA A C 1
ATOM 1470 O O . ALA A 1 188 ? -9.007 10.297 21.038 1.00 86.06 188 ALA A O 1
ATOM 1471 N N . GLN A 1 189 ? -1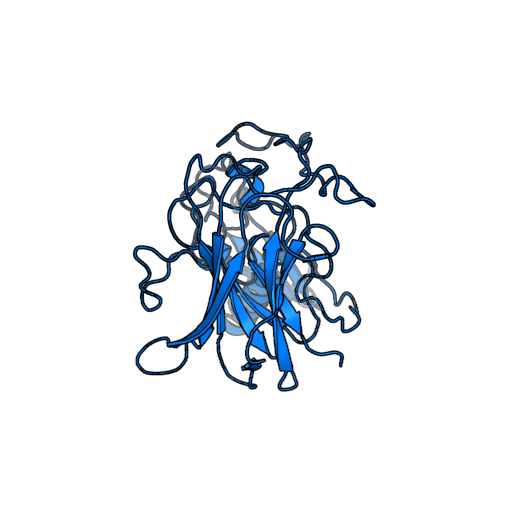0.838 9.209 20.324 1.00 86.69 189 GLN A N 1
ATOM 1472 C CA . GLN A 1 189 ? -10.931 8.287 21.466 1.00 86.69 189 GLN A CA 1
ATOM 1473 C C . GLN A 1 189 ? -9.935 7.113 21.426 1.00 86.69 189 GLN A C 1
ATOM 1475 O O . GLN A 1 189 ? -9.725 6.465 22.447 1.00 86.69 189 GLN A O 1
ATOM 1480 N N . ALA A 1 190 ? -9.313 6.841 20.277 1.00 90.94 190 ALA A N 1
ATOM 1481 C CA . ALA A 1 190 ? -8.298 5.798 20.118 1.00 90.94 190 ALA A CA 1
ATOM 1482 C C . ALA A 1 190 ? -6.870 6.326 20.355 1.00 90.94 190 ALA A C 1
ATOM 1484 O O . ALA A 1 190 ? -6.616 7.530 20.239 1.00 90.94 190 ALA A O 1
ATOM 1485 N N . GLU A 1 191 ? -5.929 5.425 20.650 1.00 93.31 191 GLU A N 1
ATOM 1486 C CA . GLU A 1 191 ? -4.518 5.766 20.865 1.00 93.31 191 GLU A CA 1
ATOM 1487 C C . GLU A 1 191 ? -3.946 6.442 19.616 1.00 93.31 191 GLU A C 1
ATOM 1489 O O . GLU A 1 191 ? -4.004 5.873 18.530 1.00 93.31 191 GLU A O 1
ATOM 1494 N N . LEU A 1 192 ? -3.383 7.643 19.755 1.00 91.69 192 LEU A N 1
ATOM 1495 C CA . LEU A 1 192 ? -2.717 8.334 18.654 1.00 91.69 192 LEU A CA 1
ATOM 1496 C C . LEU A 1 192 ? -1.210 8.070 18.691 1.00 91.69 192 LEU A C 1
ATOM 1498 O O . LEU A 1 192 ? -0.552 8.377 19.683 1.00 91.69 192 LEU A O 1
ATOM 1502 N N . ASP A 1 193 ? -0.665 7.585 17.579 1.00 89.88 193 ASP A N 1
ATOM 1503 C CA . ASP A 1 193 ? 0.773 7.444 17.358 1.00 89.88 193 ASP A CA 1
ATOM 1504 C C . ASP A 1 193 ? 1.125 7.946 15.951 1.00 89.88 193 ASP A C 1
ATOM 1506 O O . ASP A 1 193 ? 0.722 7.374 14.932 1.00 89.88 193 ASP A O 1
ATOM 1510 N N . GLY A 1 194 ? 1.823 9.082 15.896 1.00 87.19 194 GLY A N 1
ATOM 1511 C CA . GLY A 1 194 ? 2.059 9.820 14.658 1.00 87.19 194 GLY A CA 1
ATOM 1512 C C . GLY A 1 194 ? 0.754 10.327 14.034 1.00 87.19 194 GLY A C 1
ATOM 1513 O O . GLY A 1 194 ? 0.040 11.132 14.630 1.00 87.19 194 GLY A O 1
ATOM 1514 N N . ALA A 1 195 ? 0.467 9.872 12.814 1.00 87.38 195 ALA A N 1
ATOM 1515 C CA . ALA A 1 195 ? -0.747 10.193 12.061 1.00 87.38 195 ALA A CA 1
ATOM 1516 C C . ALA A 1 195 ? -1.762 9.035 12.052 1.00 87.38 195 ALA A C 1
ATOM 1518 O O . ALA A 1 195 ? -2.568 8.933 11.134 1.00 87.38 195 ALA A O 1
ATOM 1519 N N . PHE A 1 196 ? -1.697 8.123 13.026 1.00 91.62 196 PHE A N 1
ATOM 1520 C CA . PHE A 1 196 ? -2.538 6.927 13.059 1.00 91.62 196 PHE A CA 1
ATOM 1521 C C . PHE A 1 196 ? -3.209 6.744 14.415 1.00 91.62 196 PHE A C 1
ATOM 1523 O O . PHE A 1 196 ? -2.581 6.916 15.462 1.00 91.62 196 PHE A O 1
ATOM 1530 N N . ARG A 1 197 ? -4.475 6.331 14.376 1.00 93.56 197 ARG A N 1
ATOM 1531 C CA . ARG A 1 197 ? -5.256 5.890 15.529 1.00 93.56 197 ARG A CA 1
ATOM 1532 C C . ARG A 1 197 ? -5.212 4.379 15.638 1.00 93.56 197 ARG A C 1
ATOM 1534 O O . ARG A 1 197 ? -5.488 3.696 14.657 1.00 93.56 197 ARG A O 1
ATOM 1541 N N . TYR A 1 198 ? -4.906 3.869 16.821 1.00 97.00 198 TYR A N 1
ATOM 1542 C CA . TYR A 1 198 ? -4.796 2.446 17.103 1.00 97.00 198 TYR A CA 1
ATOM 1543 C C . TYR A 1 198 ? -5.760 2.014 18.202 1.00 97.00 198 TYR A C 1
ATOM 1545 O O . TYR A 1 198 ? -6.010 2.737 19.169 1.00 97.00 198 TYR A O 1
ATOM 1553 N N . VAL A 1 199 ? -6.272 0.798 18.047 1.00 98.12 199 VAL A N 1
ATOM 1554 C CA . VAL A 1 199 ? -7.032 0.072 19.061 1.00 98.12 199 VAL A CA 1
ATOM 1555 C C . VAL A 1 199 ? -6.324 -1.256 19.307 1.00 98.12 199 VAL A C 1
ATOM 1557 O O . VAL A 1 199 ? -5.969 -1.969 18.362 1.00 98.12 199 VAL A O 1
ATOM 1560 N N . GLU A 1 200 ? -6.080 -1.555 20.580 1.00 97.94 200 GLU A N 1
ATOM 1561 C CA . GLU A 1 200 ? -5.480 -2.815 21.011 1.00 97.94 200 GLU A CA 1
ATOM 1562 C C . GLU A 1 200 ? -6.435 -3.982 20.732 1.00 97.94 200 GLU A C 1
ATOM 1564 O O . GLU A 1 200 ? -7.651 -3.887 20.920 1.00 97.94 200 GLU A O 1
ATOM 1569 N N . LEU A 1 201 ? -5.880 -5.093 20.258 1.00 98.31 201 LEU A N 1
ATOM 1570 C CA . LEU A 1 201 ? -6.611 -6.339 20.097 1.00 98.31 201 LEU A CA 1
ATOM 1571 C C . LEU A 1 201 ? -6.837 -6.980 21.465 1.00 98.31 201 LEU A C 1
ATOM 1573 O O . LEU A 1 201 ? -5.905 -7.098 22.255 1.00 98.31 201 LEU A O 1
ATOM 1577 N N . LEU A 1 202 ? -8.053 -7.480 21.703 1.00 96.12 202 LEU A N 1
ATOM 1578 C CA . LEU A 1 202 ? -8.355 -8.265 22.907 1.00 96.12 202 LEU A CA 1
ATOM 1579 C C . LEU A 1 202 ? -7.428 -9.480 23.034 1.00 96.12 202 LEU A C 1
ATOM 1581 O O . LEU A 1 202 ? -6.966 -9.806 24.125 1.00 96.12 202 LEU A O 1
ATOM 1585 N N . GLU A 1 203 ? -7.139 -10.121 21.901 1.00 96.88 203 GLU A N 1
ATOM 1586 C CA . GLU A 1 203 ? -6.203 -11.231 21.795 1.00 96.88 203 GLU A CA 1
ATOM 1587 C C . GLU A 1 203 ? -5.185 -10.931 20.684 1.00 96.88 203 GLU A C 1
ATOM 1589 O O . GLU A 1 203 ? -5.574 -10.752 19.524 1.00 96.88 203 GLU A O 1
ATOM 1594 N N . PRO A 1 204 ? -3.879 -10.851 21.002 1.00 97.88 204 PRO A N 1
ATOM 1595 C CA . PRO A 1 204 ? -2.847 -10.669 19.990 1.00 97.88 204 PRO A CA 1
ATOM 1596 C C . PRO A 1 204 ? -2.829 -11.809 18.966 1.00 97.88 204 PRO A C 1
ATOM 1598 O O . PRO A 1 204 ? -2.926 -12.983 19.322 1.00 97.88 204 PRO A O 1
ATOM 1601 N N . VAL A 1 205 ? -2.610 -11.473 17.695 1.00 98.38 205 VAL A N 1
ATOM 1602 C CA . VAL A 1 205 ? -2.619 -12.438 16.583 1.00 98.38 205 VAL A CA 1
ATOM 1603 C C . VAL A 1 205 ? -1.202 -12.736 16.121 1.00 98.38 205 VAL A C 1
ATOM 1605 O O . VAL A 1 205 ? -0.428 -11.823 15.847 1.00 98.38 205 VAL A O 1
ATOM 1608 N N . ILE A 1 206 ? -0.844 -14.012 15.987 1.00 98.19 206 ILE A N 1
ATOM 1609 C CA . ILE A 1 206 ? 0.447 -14.416 15.418 1.00 98.19 206 ILE A CA 1
ATOM 1610 C C . ILE A 1 206 ? 0.301 -14.560 13.903 1.00 98.19 206 ILE A C 1
ATOM 1612 O O . ILE A 1 206 ? -0.522 -15.331 13.418 1.00 98.19 206 ILE A O 1
ATOM 1616 N N . LEU A 1 207 ? 1.127 -13.828 13.164 1.00 98.25 207 LEU A N 1
ATOM 1617 C CA . LEU A 1 207 ? 1.283 -13.954 11.722 1.00 98.25 207 LEU A CA 1
ATOM 1618 C C . LEU A 1 207 ? 2.480 -14.851 11.415 1.00 98.25 207 LEU A C 1
ATOM 1620 O O . LEU A 1 207 ? 3.569 -14.662 11.960 1.00 98.25 207 LEU A O 1
ATOM 1624 N N . GLU A 1 208 ? 2.275 -15.815 10.530 1.00 97.25 208 GLU A N 1
ATOM 1625 C CA . GLU A 1 208 ? 3.252 -16.826 10.145 1.00 97.25 208 GLU A CA 1
ATOM 1626 C C . GLU A 1 208 ? 3.954 -16.468 8.829 1.00 97.25 208 GLU A C 1
ATOM 1628 O O . GLU A 1 208 ? 3.481 -15.669 8.016 1.00 97.25 208 GLU A O 1
ATOM 1633 N N . LEU A 1 209 ? 5.108 -17.096 8.602 1.00 96.62 209 LEU A N 1
ATOM 1634 C CA . LEU A 1 209 ? 5.802 -17.024 7.319 1.00 96.62 209 LEU A CA 1
ATOM 1635 C C . LEU A 1 209 ? 5.037 -17.775 6.230 1.00 96.62 209 LEU A C 1
ATOM 1637 O O . LEU A 1 209 ? 4.306 -18.725 6.504 1.00 96.62 209 LEU A O 1
ATOM 1641 N N . ASN A 1 210 ? 5.281 -17.395 4.973 1.00 93.31 210 ASN A N 1
ATOM 1642 C CA . ASN A 1 210 ? 4.693 -18.033 3.787 1.00 93.31 210 ASN A CA 1
ATOM 1643 C C . ASN A 1 210 ? 3.156 -18.011 3.762 1.00 93.31 210 ASN A C 1
ATOM 1645 O O . ASN A 1 210 ? 2.534 -18.822 3.075 1.00 93.31 210 ASN A O 1
ATOM 1649 N N . LYS A 1 211 ? 2.557 -17.080 4.508 1.00 96.94 211 LYS A N 1
ATOM 1650 C CA . LYS A 1 211 ? 1.132 -16.778 4.479 1.00 96.94 211 LYS A CA 1
ATOM 1651 C C . LYS A 1 211 ? 0.887 -15.411 3.858 1.00 96.94 211 LYS A C 1
ATOM 1653 O O . LYS A 1 211 ? 1.734 -14.516 3.937 1.00 96.94 211 LYS A O 1
ATOM 1658 N N . ARG A 1 212 ? -0.283 -15.262 3.249 1.00 97.25 212 ARG A N 1
ATOM 1659 C CA . ARG A 1 212 ? -0.792 -14.029 2.659 1.00 97.25 212 ARG A CA 1
ATOM 1660 C C . ARG A 1 212 ? -1.866 -13.470 3.566 1.00 97.25 212 ARG A C 1
ATOM 1662 O O . ARG A 1 212 ? -2.826 -14.158 3.916 1.00 97.25 212 ARG A O 1
ATOM 1669 N N . TYR A 1 213 ? -1.704 -12.206 3.913 1.00 97.94 213 TYR A N 1
ATOM 1670 C CA . TYR A 1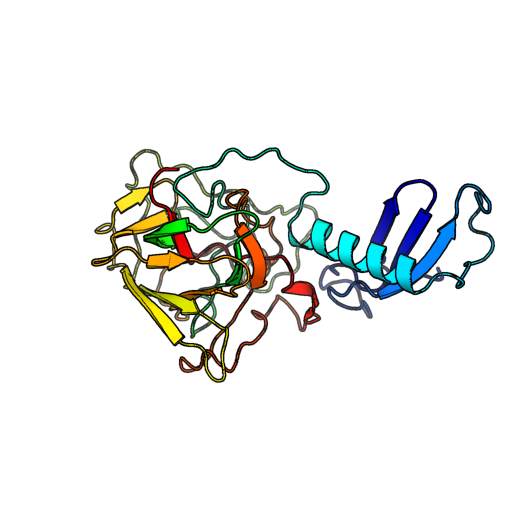 213 ? -2.617 -11.485 4.778 1.00 97.94 213 TYR A CA 1
ATOM 1671 C C . TYR A 1 213 ? -3.180 -10.273 4.049 1.00 97.94 213 TYR A C 1
ATOM 1673 O O . TYR A 1 213 ? -2.486 -9.659 3.242 1.00 97.94 213 TYR A O 1
ATOM 1681 N N . ALA A 1 214 ? -4.422 -9.918 4.352 1.00 97.06 214 ALA A N 1
ATOM 1682 C CA . ALA A 1 214 ? -5.019 -8.648 3.979 1.00 97.06 214 ALA A CA 1
ATOM 1683 C C . ALA A 1 214 ? -5.275 -7.828 5.236 1.00 97.06 214 ALA A C 1
ATOM 1685 O O . ALA A 1 214 ? -5.863 -8.329 6.195 1.00 97.06 214 ALA A O 1
ATOM 1686 N N . LEU A 1 215 ? -4.863 -6.566 5.208 1.00 97.69 215 LEU A N 1
ATOM 1687 C CA . LEU A 1 215 ? -5.280 -5.576 6.187 1.00 97.69 215 LEU A CA 1
ATOM 1688 C C . LEU A 1 215 ? -6.141 -4.543 5.466 1.00 97.69 215 LEU A C 1
ATOM 1690 O O . LEU A 1 215 ? -5.661 -3.903 4.530 1.00 97.69 215 LEU A O 1
ATOM 1694 N N . ILE A 1 216 ? -7.400 -4.413 5.880 1.00 95.81 216 ILE A N 1
ATOM 1695 C CA . ILE A 1 216 ? -8.405 -3.583 5.209 1.00 95.81 216 ILE A CA 1
ATOM 1696 C C . ILE A 1 216 ? -9.166 -2.715 6.209 1.00 95.81 216 ILE A C 1
ATOM 1698 O O . ILE A 1 216 ? -9.365 -3.103 7.358 1.00 95.81 216 ILE A O 1
ATOM 1702 N N . ALA A 1 217 ? -9.589 -1.541 5.753 1.00 95.00 217 ALA A N 1
ATOM 1703 C CA . ALA A 1 217 ? -10.398 -0.590 6.497 1.00 95.00 217 ALA A CA 1
ATOM 1704 C C . ALA A 1 217 ? -11.701 -0.308 5.756 1.00 95.00 217 ALA A C 1
ATOM 1706 O O . ALA A 1 217 ? -11.683 -0.140 4.535 1.00 95.00 217 ALA A O 1
ATOM 1707 N N . SER A 1 218 ? -12.809 -0.189 6.485 1.00 93.88 218 SER A N 1
ATOM 1708 C CA . SER A 1 218 ? -14.067 0.300 5.927 1.00 93.88 218 SER A CA 1
ATOM 1709 C C . SER A 1 218 ? -13.943 1.762 5.508 1.00 93.88 218 SER A C 1
ATOM 1711 O O . SER A 1 218 ? -13.456 2.599 6.274 1.00 93.88 218 SER A O 1
ATOM 1713 N N . THR A 1 219 ? -14.456 2.077 4.329 1.00 89.62 219 THR A N 1
ATOM 1714 C CA . THR A 1 219 ? -14.496 3.427 3.770 1.00 89.62 219 THR A CA 1
ATOM 1715 C C . THR A 1 219 ? -15.900 3.743 3.273 1.00 89.62 219 THR A C 1
ATOM 1717 O O . THR A 1 219 ? -16.602 2.863 2.761 1.00 89.62 219 THR A O 1
ATOM 1720 N N . CYS A 1 220 ? -16.327 4.997 3.402 1.00 87.31 220 CYS A N 1
ATOM 1721 C CA . CYS A 1 220 ? -17.611 5.449 2.886 1.00 87.31 220 CYS A CA 1
ATOM 1722 C C . CYS A 1 220 ? -17.458 6.817 2.224 1.00 87.31 220 CYS A C 1
ATOM 1724 O O . CYS A 1 220 ? -16.896 7.736 2.805 1.00 87.31 220 CYS A O 1
ATOM 1726 N N . THR A 1 221 ? -17.995 6.964 1.011 1.00 84.00 221 THR A N 1
ATOM 1727 C CA . THR A 1 221 ? -18.050 8.275 0.356 1.00 84.00 221 THR A CA 1
ATOM 1728 C C . THR A 1 221 ? -18.791 9.274 1.228 1.00 84.00 221 THR A C 1
ATOM 1730 O O . THR A 1 221 ? -19.871 8.956 1.729 1.00 84.00 221 THR A O 1
ATOM 1733 N N . ASP A 1 222 ? -18.235 10.478 1.335 1.00 79.81 222 ASP A N 1
ATOM 1734 C CA . ASP A 1 222 ? -18.818 11.597 2.076 1.00 79.81 222 ASP A CA 1
ATOM 1735 C C . ASP A 1 222 ? -19.053 11.299 3.573 1.00 79.81 222 ASP A C 1
ATOM 1737 O O . ASP A 1 222 ? -19.935 11.892 4.193 1.00 79.81 222 ASP A O 1
ATOM 1741 N N . ASP A 1 223 ? -18.235 10.424 4.177 1.00 83.62 223 ASP A N 1
ATOM 1742 C CA . ASP A 1 223 ? -18.204 10.196 5.635 1.00 83.62 223 ASP A CA 1
ATOM 1743 C C . ASP A 1 223 ? -17.684 11.402 6.440 1.00 83.62 223 ASP A C 1
ATOM 1745 O O . ASP A 1 223 ? -17.830 11.469 7.660 1.00 83.62 223 ASP A O 1
ATOM 1749 N N . GLY A 1 224 ? -17.140 12.398 5.739 1.00 80.12 224 GLY A N 1
ATOM 1750 C CA . GLY A 1 224 ? -16.635 13.647 6.293 1.00 80.12 224 GLY A CA 1
ATOM 1751 C C . GLY A 1 224 ? -15.168 13.577 6.705 1.00 80.12 224 GLY A C 1
ATOM 1752 O O . GLY A 1 224 ? -14.580 14.630 6.982 1.00 80.12 224 GLY A O 1
ATOM 1753 N N . ASP A 1 225 ? -14.568 12.385 6.721 1.00 80.31 225 ASP A N 1
ATOM 1754 C CA . ASP A 1 225 ? -13.159 12.219 7.034 1.00 80.31 225 ASP A CA 1
ATOM 1755 C C . ASP A 1 225 ? -12.290 12.902 5.991 1.00 80.31 225 ASP A C 1
ATOM 1757 O O . ASP A 1 225 ? -12.552 12.878 4.783 1.00 80.31 225 ASP A O 1
ATOM 1761 N N . HIS A 1 226 ? -11.253 13.584 6.469 1.00 72.12 226 HIS A N 1
ATOM 1762 C CA . HIS A 1 226 ? -10.381 14.318 5.575 1.00 72.12 226 HIS A CA 1
ATOM 1763 C C . HIS A 1 226 ? -9.521 13.364 4.758 1.00 72.12 226 HIS A C 1
ATOM 1765 O O . HIS A 1 226 ? -8.891 12.445 5.274 1.00 72.12 226 HIS A O 1
ATOM 1771 N N . PHE A 1 227 ? -9.447 13.655 3.465 1.00 68.44 227 PHE A N 1
ATOM 1772 C CA . PHE A 1 227 ? -8.515 13.019 2.558 1.00 68.44 227 PHE A CA 1
ATOM 1773 C C . PHE A 1 227 ? -8.076 13.998 1.481 1.00 68.44 227 PHE A C 1
ATOM 1775 O O . PHE A 1 227 ? -8.836 14.860 1.020 1.00 68.44 227 PHE A O 1
ATOM 1782 N N . LYS A 1 228 ? -6.829 13.862 1.033 1.00 57.62 228 LYS A N 1
ATOM 1783 C CA . LYS A 1 228 ? -6.278 14.742 0.006 1.00 57.62 228 LYS A CA 1
ATOM 1784 C C . LYS A 1 228 ? -6.625 14.221 -1.395 1.00 57.62 228 LYS A C 1
ATOM 1786 O O . LYS A 1 228 ? -5.731 13.881 -2.140 1.00 57.62 228 LYS A O 1
ATOM 1791 N N . SER A 1 229 ? -7.896 14.247 -1.811 1.00 52.59 229 SER A N 1
ATOM 1792 C CA . SER A 1 229 ? -8.360 14.066 -3.215 1.00 52.59 229 SER A CA 1
ATOM 1793 C C . SER A 1 229 ? -8.116 12.684 -3.874 1.00 52.59 229 SER A C 1
ATOM 1795 O O . SER A 1 229 ? -7.084 12.065 -3.676 1.00 52.59 229 SER A O 1
ATOM 1797 N N . PRO A 1 230 ? -9.015 12.190 -4.747 1.00 46.94 230 PRO A N 1
ATOM 1798 C CA . PRO A 1 230 ? -8.874 10.887 -5.417 1.00 46.94 230 PRO A CA 1
ATOM 1799 C C . PRO A 1 230 ? -7.689 10.761 -6.394 1.00 46.94 230 PRO A C 1
ATOM 1801 O O . PRO A 1 230 ? -7.289 9.645 -6.720 1.00 46.94 230 PRO A O 1
ATOM 1804 N N . VAL A 1 231 ? -7.125 11.872 -6.896 1.00 47.44 231 VAL A N 1
ATOM 1805 C CA . VAL A 1 231 ? -5.988 11.821 -7.849 1.00 47.44 231 VAL A CA 1
ATOM 180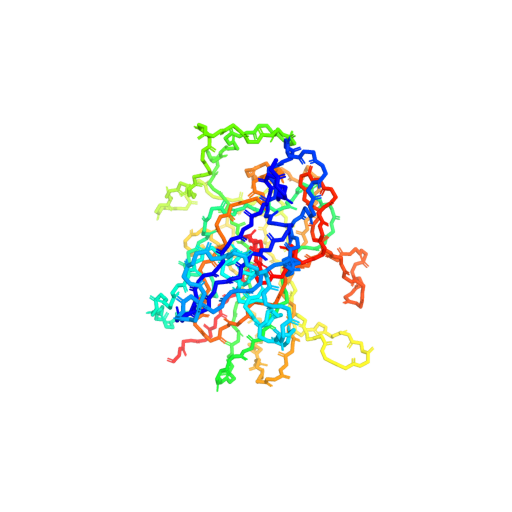6 C C . VAL A 1 231 ? -4.642 11.620 -7.178 1.00 47.44 231 VAL A C 1
ATOM 1808 O O . VAL A 1 231 ? -3.714 11.185 -7.841 1.00 47.44 231 VAL A O 1
ATOM 1811 N N . SER A 1 232 ? -4.560 11.871 -5.875 1.00 47.69 232 SER A N 1
ATOM 1812 C CA . SER A 1 232 ? -3.341 11.745 -5.074 1.00 47.69 232 SER A CA 1
ATOM 1813 C C . SER A 1 232 ? -2.996 10.301 -4.703 1.00 47.69 232 SER A C 1
ATOM 1815 O O . SER A 1 232 ? -2.039 10.017 -3.978 1.00 47.69 232 SER A O 1
ATOM 1817 N N . PHE A 1 233 ? -3.759 9.350 -5.242 1.00 50.84 233 PHE A N 1
ATOM 1818 C CA . PHE A 1 233 ? -3.309 7.981 -5.335 1.00 50.84 233 PHE A CA 1
ATOM 1819 C C . PHE A 1 233 ? -2.125 7.866 -6.304 1.00 50.84 233 PHE A C 1
ATOM 1821 O O . PHE A 1 233 ? -1.828 6.758 -6.674 1.00 50.84 233 PHE A O 1
ATOM 1828 N N . ASP A 1 234 ? -1.429 8.919 -6.742 1.00 55.06 234 ASP A N 1
ATOM 1829 C CA . ASP A 1 234 ? -0.156 8.898 -7.483 1.00 55.06 234 ASP A CA 1
ATOM 1830 C C . ASP A 1 234 ? 1.080 9.176 -6.593 1.00 55.06 234 ASP A C 1
ATOM 1832 O O . ASP A 1 234 ? 2.206 9.035 -7.067 1.00 55.06 234 ASP A O 1
ATOM 1836 N N . GLY A 1 235 ? 0.884 9.462 -5.298 1.00 63.34 235 GLY A N 1
ATOM 1837 C CA . GLY A 1 235 ? 1.952 9.770 -4.342 1.00 63.34 235 GLY A CA 1
ATOM 1838 C C . GLY A 1 235 ? 2.935 8.629 -4.024 1.00 63.34 235 GLY A C 1
ATOM 1839 O O . GLY A 1 235 ? 2.784 7.481 -4.458 1.00 63.34 235 GLY A O 1
ATOM 1840 N N . LEU A 1 236 ? 3.969 8.970 -3.241 1.00 75.31 236 LEU A N 1
ATOM 1841 C CA . LEU A 1 236 ? 5.045 8.072 -2.798 1.00 75.31 236 LEU A CA 1
ATOM 1842 C C . LEU A 1 236 ? 4.557 7.081 -1.735 1.00 75.31 236 LEU A C 1
ATOM 1844 O O . LEU A 1 236 ? 4.224 7.534 -0.635 1.00 75.31 236 LEU A O 1
ATOM 1848 N N . SER A 1 237 ? 4.585 5.769 -2.037 1.00 82.31 237 SER A N 1
ATOM 1849 C CA . SER A 1 237 ? 4.163 4.672 -1.134 1.00 82.31 237 SER A CA 1
ATOM 1850 C C . SER A 1 237 ? 4.730 4.828 0.277 1.00 82.31 237 SER A C 1
ATOM 1852 O O . SER A 1 237 ? 5.917 5.136 0.413 1.00 82.31 237 SER A O 1
ATOM 1854 N N . PRO A 1 238 ? 3.931 4.576 1.333 1.00 88.25 238 PRO A N 1
ATOM 1855 C CA . PRO A 1 238 ? 4.432 4.631 2.700 1.00 88.25 238 PRO A CA 1
ATOM 1856 C C . PRO A 1 238 ? 5.614 3.683 2.911 1.00 88.25 238 PRO A C 1
ATOM 1858 O O . PRO A 1 238 ? 5.707 2.614 2.295 1.00 88.25 238 PRO A O 1
ATOM 1861 N N . LEU A 1 239 ? 6.521 4.081 3.802 1.00 91.38 239 LEU A N 1
ATOM 1862 C CA . LEU A 1 239 ? 7.645 3.246 4.205 1.00 91.38 239 LEU A CA 1
ATOM 1863 C C . LEU A 1 239 ? 7.168 2.269 5.271 1.00 91.38 239 LEU A C 1
ATOM 1865 O O . LEU A 1 239 ? 6.655 2.680 6.313 1.00 91.38 239 LEU A O 1
ATOM 1869 N N . VAL A 1 240 ? 7.342 0.979 5.002 1.00 93.69 240 VAL A N 1
ATOM 1870 C CA . VAL A 1 240 ? 6.835 -0.095 5.856 1.00 93.69 240 VAL A CA 1
ATOM 1871 C C . VAL A 1 240 ? 7.948 -0.807 6.613 1.00 93.69 240 VAL A C 1
ATOM 1873 O O . VAL A 1 240 ? 9.117 -0.772 6.227 1.00 93.69 240 VAL A O 1
ATOM 1876 N N . HIS A 1 241 ? 7.554 -1.494 7.677 1.00 95.50 241 HIS A N 1
ATOM 1877 C CA . HIS A 1 241 ? 8.399 -2.345 8.494 1.00 95.50 241 HIS A CA 1
ATOM 1878 C C . HIS A 1 241 ? 9.248 -3.303 7.629 1.00 95.50 241 HIS A C 1
ATOM 1880 O O . HIS A 1 241 ? 8.707 -3.935 6.715 1.00 95.50 241 HIS A O 1
ATOM 1886 N N . PRO A 1 242 ? 10.557 -3.477 7.910 1.00 95.06 242 PRO A N 1
ATOM 1887 C CA . PRO A 1 242 ? 11.463 -4.239 7.046 1.00 95.06 242 PRO A CA 1
ATOM 1888 C C . PRO A 1 242 ? 11.063 -5.710 6.865 1.00 95.06 242 PRO A C 1
ATOM 1890 O O . PRO A 1 242 ? 11.313 -6.266 5.798 1.00 95.06 242 PRO A O 1
ATOM 1893 N N . GLU A 1 243 ? 10.388 -6.318 7.844 1.00 96.06 243 GLU A N 1
ATOM 1894 C CA . GLU A 1 243 ? 9.869 -7.698 7.763 1.00 96.06 243 GLU A CA 1
ATOM 1895 C C . GLU A 1 243 ? 8.593 -7.858 6.934 1.00 96.06 243 GLU A C 1
ATOM 1897 O O . GLU A 1 243 ? 8.176 -8.983 6.673 1.00 96.06 243 GLU A O 1
ATOM 1902 N N . VAL A 1 244 ? 7.963 -6.761 6.517 1.00 96.38 244 VAL A N 1
ATOM 1903 C CA . VAL A 1 244 ? 6.717 -6.792 5.752 1.00 96.38 244 VAL A CA 1
ATOM 1904 C C . VAL A 1 244 ? 7.027 -6.592 4.274 1.00 96.38 244 VAL A C 1
ATOM 1906 O O . VAL A 1 244 ? 7.794 -5.709 3.878 1.00 96.38 244 VAL A O 1
ATOM 1909 N N . ASN A 1 245 ? 6.439 -7.435 3.433 1.00 95.38 245 ASN A N 1
ATOM 1910 C CA . ASN A 1 245 ? 6.441 -7.271 1.989 1.00 95.38 245 ASN A CA 1
ATOM 1911 C C . ASN A 1 245 ? 5.023 -6.965 1.507 1.00 95.38 245 ASN A C 1
ATOM 1913 O O . ASN A 1 245 ? 4.130 -7.790 1.676 1.00 95.38 245 ASN A O 1
ATOM 1917 N N . ILE A 1 246 ? 4.830 -5.801 0.886 1.00 94.88 246 ILE A N 1
ATOM 1918 C CA . ILE A 1 246 ? 3.551 -5.429 0.278 1.00 94.88 246 ILE A CA 1
ATOM 1919 C C . ILE A 1 246 ? 3.444 -6.072 -1.103 1.00 94.88 246 ILE A C 1
ATOM 1921 O O . ILE A 1 246 ? 4.304 -5.877 -1.970 1.00 94.88 246 ILE A O 1
ATOM 1925 N N . THR A 1 247 ? 2.362 -6.814 -1.317 1.00 94.62 247 THR A N 1
ATOM 1926 C CA . THR A 1 247 ? 2.091 -7.508 -2.576 1.00 94.62 247 THR A CA 1
ATOM 1927 C C . THR A 1 247 ? 1.292 -6.621 -3.519 1.00 94.62 247 THR A C 1
ATOM 1929 O O . THR A 1 247 ? 1.687 -6.445 -4.673 1.00 94.62 247 THR A O 1
ATOM 1932 N N . ARG A 1 248 ? 0.178 -6.053 -3.045 1.00 92.12 248 ARG A N 1
ATOM 1933 C CA . ARG A 1 248 ? -0.708 -5.185 -3.834 1.00 92.12 248 ARG A CA 1
ATOM 1934 C C . ARG A 1 248 ? -1.690 -4.417 -2.955 1.00 92.12 248 ARG A C 1
ATOM 1936 O O . ARG A 1 248 ? -1.990 -4.862 -1.849 1.00 92.12 248 ARG A O 1
ATOM 1943 N N . SER A 1 249 ? -2.249 -3.336 -3.483 1.00 90.81 249 SER A N 1
ATOM 1944 C CA . SER A 1 249 ? -3.424 -2.689 -2.903 1.00 90.81 249 SER A CA 1
ATOM 1945 C C . SER A 1 249 ? -4.710 -3.450 -3.244 1.00 90.81 249 SER A C 1
ATOM 1947 O O . SER A 1 249 ? -4.791 -4.134 -4.267 1.00 90.81 249 SER A O 1
ATOM 1949 N N . LEU A 1 250 ? -5.715 -3.341 -2.375 1.00 91.38 250 LEU A N 1
ATOM 1950 C CA . LEU A 1 250 ? -6.980 -4.067 -2.473 1.00 91.38 250 LEU A CA 1
ATOM 1951 C C . LEU A 1 250 ? -8.169 -3.122 -2.283 1.00 91.38 250 LEU A C 1
ATOM 1953 O O . LEU A 1 250 ? -8.153 -2.261 -1.403 1.00 91.38 250 LEU A O 1
ATOM 1957 N N . LEU A 1 251 ? -9.214 -3.354 -3.071 1.00 91.88 251 LEU A N 1
ATOM 1958 C CA . LEU A 1 251 ? -10.579 -2.895 -2.846 1.00 91.88 251 LEU A CA 1
ATOM 1959 C C . LEU A 1 251 ? -11.486 -4.124 -2.735 1.00 91.88 251 LEU A C 1
ATOM 1961 O O . LEU A 1 251 ? -11.548 -4.935 -3.662 1.00 91.88 251 LEU A O 1
ATOM 1965 N N . ILE A 1 252 ? -12.210 -4.228 -1.627 1.00 93.06 252 ILE A N 1
ATOM 1966 C CA . ILE A 1 252 ? -13.230 -5.244 -1.382 1.00 93.06 252 ILE A CA 1
ATOM 1967 C C . ILE A 1 252 ? -14.604 -4.579 -1.447 1.00 93.06 252 ILE A C 1
ATOM 1969 O O . ILE A 1 252 ? -14.823 -3.479 -0.927 1.00 93.06 252 ILE A O 1
ATOM 1973 N N . ARG A 1 253 ? -15.545 -5.248 -2.113 1.00 90.31 253 ARG A N 1
ATOM 1974 C CA . ARG A 1 253 ? -16.951 -4.838 -2.178 1.00 90.31 253 ARG A CA 1
ATOM 1975 C C . ARG A 1 253 ? -17.795 -5.870 -1.444 1.00 90.31 253 ARG A C 1
ATOM 1977 O O . ARG A 1 253 ? -17.535 -7.065 -1.533 1.00 90.31 253 ARG A O 1
ATOM 1984 N N . ASN A 1 254 ? -18.823 -5.400 -0.741 1.00 86.56 254 ASN A N 1
ATOM 1985 C CA . ASN A 1 254 ? -19.801 -6.247 -0.048 1.00 86.56 254 ASN A CA 1
ATOM 1986 C C . ASN A 1 254 ? -19.198 -7.215 0.995 1.00 86.56 254 ASN A C 1
ATOM 1988 O O . ASN A 1 254 ? -19.825 -8.219 1.318 1.00 86.56 254 ASN A O 1
ATOM 1992 N N . GLY A 1 255 ? -17.990 -6.947 1.505 1.00 84.81 255 GLY A N 1
ATOM 1993 C CA . GLY A 1 255 ? -17.328 -7.795 2.500 1.00 84.81 255 GLY A CA 1
ATOM 1994 C C . GLY A 1 255 ? -16.754 -9.116 1.978 1.00 84.81 255 GLY A C 1
ATOM 1995 O O . GLY A 1 255 ? -16.226 -9.892 2.778 1.00 84.81 255 GLY A O 1
ATOM 1996 N N . ASP A 1 256 ? -16.837 -9.396 0.671 1.00 88.31 256 ASP A N 1
ATOM 1997 C CA . ASP A 1 256 ? -16.368 -10.659 0.094 1.00 88.31 256 ASP A CA 1
ATOM 1998 C C . ASP A 1 256 ? -14.857 -10.630 -0.166 1.00 88.31 256 ASP A C 1
ATOM 2000 O O . ASP A 1 256 ? -14.389 -10.249 -1.234 1.00 88.31 256 ASP A O 1
ATOM 2004 N N . LEU A 1 257 ? -14.083 -11.100 0.810 1.00 86.81 257 LEU A N 1
ATOM 2005 C CA . LEU A 1 257 ? -12.624 -11.207 0.722 1.00 86.81 257 LEU A CA 1
ATOM 2006 C C . LEU A 1 257 ? -12.128 -12.112 -0.421 1.00 86.81 257 LEU A C 1
ATOM 2008 O O . LEU A 1 257 ? -10.955 -12.032 -0.791 1.00 86.81 257 LEU A O 1
ATOM 2012 N N . SER A 1 258 ? -12.976 -12.991 -0.971 1.00 86.81 258 SER A N 1
ATOM 2013 C CA . SER A 1 258 ? -12.604 -13.821 -2.124 1.00 86.81 258 SER A CA 1
ATOM 2014 C C . SER A 1 258 ? -12.590 -13.026 -3.433 1.00 86.81 258 SER A C 1
ATOM 2016 O O . SER A 1 258 ? -11.885 -13.399 -4.373 1.00 86.81 258 SER A O 1
ATOM 2018 N N . GLN A 1 259 ? -13.297 -11.893 -3.467 1.00 87.00 259 GLN A N 1
ATOM 2019 C CA . GLN A 1 259 ? -13.373 -10.984 -4.601 1.00 87.00 259 GLN A CA 1
ATOM 2020 C C . GLN A 1 259 ? -12.685 -9.667 -4.257 1.00 87.00 259 GLN A C 1
ATOM 2022 O O . GLN A 1 259 ? -13.227 -8.799 -3.575 1.00 87.00 259 GLN A O 1
ATOM 2027 N N . HIS A 1 260 ? -11.468 -9.510 -4.766 1.00 88.44 260 HIS A N 1
ATOM 2028 C CA . HIS A 1 260 ? -10.715 -8.274 -4.637 1.00 88.44 260 HIS A CA 1
ATOM 2029 C C . HIS A 1 260 ? -10.519 -7.616 -5.995 1.00 88.44 260 HIS A C 1
ATOM 2031 O O . HIS A 1 260 ? -10.324 -8.275 -7.017 1.00 88.44 260 HIS A O 1
ATOM 2037 N N . HIS A 1 261 ? -10.526 -6.292 -5.979 1.00 88.25 261 HIS A N 1
ATOM 2038 C CA . HIS A 1 261 ? -10.302 -5.457 -7.145 1.00 88.25 261 HIS A CA 1
ATOM 2039 C C . HIS A 1 261 ? -9.122 -4.514 -6.891 1.00 88.25 261 HIS A C 1
ATOM 2041 O O . HIS A 1 261 ? -8.848 -4.167 -5.739 1.00 88.25 261 HIS A O 1
ATOM 2047 N N . PRO A 1 262 ? -8.427 -4.054 -7.943 1.00 85.00 262 PRO A N 1
ATOM 2048 C CA . PRO A 1 262 ? -7.554 -2.896 -7.828 1.00 85.00 262 PRO A CA 1
ATOM 2049 C C . PRO A 1 262 ? -8.345 -1.688 -7.319 1.00 85.00 262 PRO A C 1
ATOM 2051 O O . PRO A 1 262 ? -9.502 -1.491 -7.699 1.00 85.00 262 PRO A O 1
ATOM 2054 N N . ILE A 1 263 ? -7.718 -0.854 -6.491 1.00 84.06 263 ILE A N 1
ATOM 2055 C CA . ILE A 1 263 ? -8.310 0.434 -6.121 1.00 84.06 263 ILE A CA 1
ATOM 2056 C C . ILE A 1 263 ? -8.354 1.314 -7.388 1.00 84.06 263 ILE A C 1
ATOM 2058 O O . ILE A 1 263 ? -7.297 1.537 -7.985 1.00 84.06 263 ILE A O 1
ATOM 2062 N N . PRO A 1 264 ? -9.528 1.829 -7.804 1.00 78.25 264 PRO A N 1
ATOM 2063 C CA . PRO A 1 264 ? -9.664 2.680 -8.984 1.00 78.25 264 PRO A CA 1
ATOM 2064 C C . PRO A 1 264 ? -8.710 3.877 -8.957 1.00 78.25 264 PRO A C 1
ATOM 2066 O O . PRO A 1 264 ? -8.636 4.584 -7.952 1.00 78.25 264 PRO A O 1
ATOM 2069 N N . GLY A 1 265 ? -7.992 4.118 -10.054 1.00 72.69 265 GLY A N 1
ATOM 2070 C CA . GLY A 1 265 ? -7.114 5.279 -10.212 1.00 72.69 265 GLY A CA 1
ATOM 2071 C C . GLY A 1 265 ? -7.833 6.517 -10.755 1.00 72.69 265 GLY A C 1
ATOM 2072 O O . GLY A 1 265 ? -9.058 6.580 -10.817 1.00 72.69 265 GLY A O 1
ATOM 2073 N N . PHE A 1 266 ? -7.053 7.505 -11.205 1.00 62.88 266 PHE A N 1
ATOM 2074 C CA . PHE A 1 266 ? -7.561 8.685 -11.925 1.00 62.88 266 PHE A CA 1
ATOM 2075 C C . PHE A 1 266 ? -8.073 8.363 -13.343 1.00 62.88 266 PHE A C 1
ATOM 2077 O O . PHE A 1 266 ? -8.686 9.210 -13.989 1.00 62.88 266 PHE A O 1
ATOM 2084 N N . SER A 1 267 ? -7.771 7.164 -13.841 1.00 66.81 267 SER A N 1
ATOM 2085 C CA . SER A 1 267 ? -8.201 6.609 -15.123 1.00 66.81 267 SER A CA 1
ATOM 2086 C C . SER A 1 267 ? -8.268 5.081 -15.011 1.00 66.81 267 SER A C 1
ATOM 2088 O O . SER A 1 267 ? -7.975 4.526 -13.945 1.00 66.81 267 SER A O 1
ATOM 2090 N N . ASP A 1 268 ? -8.636 4.408 -16.099 1.00 73.69 268 ASP A N 1
ATOM 2091 C CA . ASP A 1 268 ? -8.647 2.947 -16.196 1.00 73.69 268 ASP A CA 1
ATOM 2092 C C . ASP A 1 268 ? -7.210 2.407 -16.301 1.00 73.69 268 ASP A C 1
ATOM 2094 O O . ASP A 1 268 ? -6.706 2.094 -17.378 1.00 73.69 268 ASP A O 1
ATOM 2098 N N . LEU A 1 269 ? -6.522 2.365 -15.158 1.00 78.69 269 LEU A N 1
ATOM 2099 C CA . LEU A 1 269 ? -5.137 1.911 -15.050 1.00 78.69 269 LEU A CA 1
ATOM 2100 C C . LEU A 1 269 ? -5.032 0.387 -15.162 1.00 78.69 269 LEU A C 1
ATOM 2102 O O . LEU A 1 269 ? -5.931 -0.354 -14.753 1.00 78.69 269 LEU A O 1
ATOM 2106 N N . ALA A 1 270 ? -3.892 -0.084 -15.665 1.00 82.94 270 ALA A N 1
ATOM 2107 C CA . ALA A 1 270 ? -3.573 -1.502 -15.705 1.00 82.94 270 ALA A CA 1
ATOM 2108 C C . ALA A 1 270 ? -3.513 -2.101 -14.290 1.00 82.94 270 ALA A C 1
ATOM 2110 O O . ALA A 1 270 ? -3.132 -1.436 -13.324 1.00 82.94 270 ALA A O 1
ATOM 2111 N N . SER A 1 271 ? -3.825 -3.394 -14.156 1.00 83.88 271 SER A N 1
ATOM 2112 C CA . SER A 1 271 ? -3.804 -4.085 -12.857 1.00 83.88 271 SER A CA 1
ATOM 2113 C C . SER A 1 271 ? -2.433 -4.045 -12.176 1.00 83.88 271 SER A C 1
ATOM 2115 O O . SER A 1 271 ? -2.358 -4.022 -10.944 1.00 83.88 271 SER A O 1
ATOM 2117 N N . ASP A 1 272 ? -1.356 -3.994 -12.965 1.00 86.56 272 ASP A N 1
ATOM 2118 C CA . ASP A 1 272 ? 0.025 -3.886 -12.486 1.00 86.56 272 ASP A CA 1
ATOM 2119 C C . ASP A 1 272 ? 0.261 -2.659 -11.604 1.00 86.56 272 ASP A C 1
ATOM 2121 O O . ASP A 1 272 ? 1.077 -2.713 -10.684 1.00 86.56 272 ASP A O 1
ATOM 2125 N N . TYR A 1 273 ? -0.509 -1.589 -11.800 1.00 83.25 273 TYR A N 1
ATOM 2126 C CA . TYR A 1 273 ? -0.412 -0.378 -10.995 1.00 83.25 273 TYR A CA 1
ATOM 2127 C C . TYR A 1 273 ? -0.661 -0.611 -9.499 1.00 83.25 273 TYR A C 1
ATOM 2129 O O . TYR A 1 273 ? -0.109 0.079 -8.641 1.00 83.25 273 TYR A O 1
ATOM 2137 N N . SER A 1 274 ? -1.495 -1.599 -9.167 1.00 86.31 274 SER A N 1
ATOM 2138 C CA . SER A 1 274 ? -1.797 -1.941 -7.775 1.00 86.31 274 SER A CA 1
ATOM 2139 C C . SER A 1 274 ? -0.665 -2.707 -7.083 1.00 86.31 274 SER A C 1
ATOM 2141 O O . SER A 1 274 ? -0.626 -2.749 -5.853 1.00 86.31 274 SER A O 1
ATOM 2143 N N . ARG A 1 275 ? 0.264 -3.317 -7.836 1.00 90.44 275 ARG A N 1
ATOM 2144 C CA . ARG A 1 275 ? 1.325 -4.181 -7.291 1.00 90.44 275 ARG A CA 1
ATOM 2145 C C . ARG A 1 275 ? 2.344 -3.369 -6.497 1.00 90.44 275 ARG A C 1
ATOM 2147 O O . ARG A 1 275 ? 2.705 -2.268 -6.891 1.00 90.44 275 ARG A O 1
ATOM 2154 N N . HIS A 1 276 ? 2.855 -3.946 -5.409 1.00 90.38 276 HIS A N 1
ATOM 2155 C CA . HIS A 1 276 ? 3.884 -3.356 -4.535 1.00 90.38 276 HIS A CA 1
ATOM 2156 C C . HIS A 1 276 ? 3.511 -2.009 -3.911 1.00 90.38 276 HIS A C 1
ATOM 2158 O O . HIS A 1 276 ? 4.388 -1.266 -3.469 1.00 90.38 276 HIS A O 1
ATOM 2164 N N . ARG A 1 277 ? 2.215 -1.704 -3.875 1.00 85.75 277 ARG A N 1
ATOM 2165 C CA . ARG A 1 277 ? 1.699 -0.410 -3.465 1.00 85.75 277 ARG A CA 1
ATOM 2166 C C . ARG A 1 277 ? 0.738 -0.550 -2.306 1.00 85.75 277 ARG A C 1
ATOM 2168 O O . ARG A 1 277 ? -0.051 -1.491 -2.258 1.00 85.75 277 ARG A O 1
ATOM 2175 N N . LEU A 1 278 ? 0.807 0.400 -1.387 1.00 86.81 278 LEU A N 1
ATOM 2176 C CA . LEU A 1 278 ? -0.022 0.447 -0.193 1.00 86.81 278 LEU A CA 1
ATOM 2177 C C . LEU A 1 278 ? -0.751 1.802 -0.157 1.00 86.81 278 LEU A C 1
ATOM 2179 O O . LEU A 1 278 ? -0.096 2.834 -0.310 1.00 86.81 278 LEU A O 1
ATOM 2183 N N . PRO A 1 279 ? -2.087 1.836 0.014 1.00 82.75 279 PRO A N 1
ATOM 2184 C CA . PRO A 1 279 ? -2.773 3.068 0.387 1.00 82.75 279 PRO A CA 1
ATOM 2185 C C . PRO A 1 279 ? -2.391 3.437 1.825 1.00 82.75 279 PRO A C 1
ATOM 2187 O O . PRO A 1 279 ? -2.331 2.557 2.684 1.00 82.75 279 PRO A O 1
ATOM 2190 N N . VAL A 1 280 ? -2.177 4.723 2.116 1.00 81.56 280 VAL A N 1
ATOM 2191 C CA . VAL A 1 280 ? -2.191 5.153 3.521 1.00 81.56 280 VAL A CA 1
ATOM 2192 C C . VAL A 1 280 ? -3.633 5.020 4.017 1.00 81.56 280 VAL A C 1
ATOM 2194 O O . VAL A 1 280 ? -4.573 5.425 3.337 1.00 81.56 280 VAL A O 1
ATOM 2197 N N . GLY A 1 281 ? -3.827 4.348 5.142 1.00 86.19 281 GLY A N 1
ATOM 2198 C CA . GLY A 1 281 ? -5.155 4.008 5.631 1.00 86.19 281 GLY A CA 1
ATOM 2199 C C . GLY A 1 281 ? -5.040 2.989 6.746 1.00 86.19 281 GLY A C 1
ATOM 2200 O O . GLY A 1 281 ? -4.612 3.375 7.834 1.00 86.19 281 GLY A O 1
ATOM 2201 N N . PRO A 1 282 ? -5.381 1.711 6.518 1.00 94.31 282 PRO A N 1
ATOM 2202 C CA . PRO A 1 282 ? -5.217 0.711 7.554 1.00 94.31 282 PRO A CA 1
ATOM 2203 C C . PRO A 1 282 ? -3.737 0.520 7.923 1.00 94.31 282 PRO A C 1
ATOM 2205 O O . PRO A 1 282 ? -2.855 0.497 7.066 1.00 94.31 282 PRO A O 1
ATOM 2208 N N . SER A 1 283 ? -3.471 0.345 9.213 1.00 96.25 283 SER A N 1
ATOM 2209 C CA . SER A 1 283 ? -2.155 0.029 9.771 1.00 96.25 283 SER A CA 1
ATOM 2210 C C . SER A 1 283 ? -2.301 -0.968 10.924 1.00 96.25 283 SER A C 1
ATOM 2212 O O . SER A 1 283 ? -3.406 -1.305 11.349 1.00 96.25 283 SER A O 1
ATOM 2214 N N . LEU A 1 284 ? -1.180 -1.462 11.435 1.00 98.00 284 LEU A N 1
ATOM 2215 C CA . LEU A 1 284 ? -1.134 -2.323 12.611 1.00 98.00 284 LEU A CA 1
ATOM 2216 C C . LEU A 1 284 ? 0.137 -2.066 13.422 1.00 98.00 284 LEU A C 1
ATOM 2218 O O . LEU A 1 284 ? 1.108 -1.495 12.908 1.00 98.00 284 LEU A O 1
ATOM 2222 N N . LYS A 1 285 ? 0.136 -2.513 14.680 1.00 98.12 285 LYS A N 1
ATOM 2223 C CA . LYS A 1 285 ? 1.342 -2.600 15.511 1.00 98.12 285 LYS A CA 1
ATOM 2224 C C . LYS A 1 285 ? 1.684 -4.050 15.805 1.00 98.12 285 LYS A C 1
ATOM 2226 O O . LYS A 1 285 ? 0.810 -4.865 16.099 1.00 98.12 285 LYS A O 1
ATOM 2231 N N . PHE A 1 286 ? 2.971 -4.340 15.773 1.00 97.81 286 PHE A N 1
ATOM 2232 C CA . PHE A 1 286 ? 3.564 -5.563 16.263 1.00 97.81 286 PHE A CA 1
ATOM 2233 C C . PHE A 1 286 ? 3.918 -5.430 17.746 1.00 97.81 286 PHE A C 1
ATOM 2235 O O . PHE A 1 286 ? 4.215 -4.339 18.244 1.00 97.81 286 PHE A O 1
ATOM 2242 N N . LYS A 1 287 ? 3.927 -6.563 18.449 1.00 95.88 287 LYS A N 1
ATOM 2243 C CA . LYS A 1 287 ? 4.596 -6.694 19.742 1.00 95.88 287 LYS A CA 1
ATOM 2244 C C . LYS A 1 287 ? 6.064 -6.307 19.568 1.00 95.88 287 LYS A C 1
ATOM 2246 O O . LYS A 1 287 ? 6.650 -6.612 18.527 1.00 95.88 287 LYS A O 1
ATOM 2251 N N . ASP A 1 288 ? 6.624 -5.635 20.572 1.00 80.44 288 ASP A N 1
ATOM 2252 C CA . ASP A 1 288 ? 8.027 -5.222 20.546 1.00 80.44 288 ASP A CA 1
ATOM 2253 C C . ASP A 1 288 ? 8.943 -6.377 20.115 1.00 80.44 288 ASP A C 1
ATOM 2255 O O . ASP A 1 288 ? 8.756 -7.499 20.606 1.00 80.44 288 ASP A O 1
ATOM 2259 N N . PRO A 1 289 ? 9.868 -6.121 19.170 1.00 57.78 289 PRO A N 1
ATOM 2260 C CA . PRO A 1 289 ? 10.809 -7.118 18.686 1.00 57.78 289 PRO A CA 1
ATOM 2261 C C . PRO A 1 289 ? 11.767 -7.611 19.772 1.00 57.78 289 PRO A C 1
ATOM 2263 O O . PRO A 1 289 ? 12.121 -6.823 20.678 1.00 57.78 289 PRO A O 1
#

pLDDT: mean 84.38, std 13.03, range [45.72, 98.62]

Secondary structure (DSSP, 8-state):
--S-TT-EEEEETTEEEEEE-----TTSTT--TT--EEEEEEETTT-TT--S-----HHHHHHHHHHHHHHHHHT-SS---PPP-SBSEEE-TT----TTSSEEEEEEEEESSS-EEEEEEEEE--BTT---SS-TTPPPPTT----PPPP-TTSTTB-BSS-EEEEEEE--SSS-EEEEEEEEPSBT-SEEETTEEEEEEEEEEEEPTT--EEEEEEE-TTS------GGGTTSPPPEE-TTEEEEEEEEESTT-TTSEEPPP-SS---GGGGBT---SSEEEEEPP-

Foldseek 3Di:
DPAFPQWDWDDDPQKIWIFFAHCDQPPGPPGQHLAGHTDAMDRCVVPVPPPDGPPPCPPVNVVRSVLVLLCQQQVHNDDPPDDFDQWFFPFLFLFKDPLQDFFKKWFKKFFDDWKFKFWKKKWFWAFQPDEAQDAALDGDDPVGDRDGTDWDPPCPRTWALAKKKKWKWWCDDPAIGTDFIDIDGGTDPADDDTRMGIDTTPDIDMHGHPTMMIIIMGHHRPSVGDIRHQQSNSTNATDGGPRMFTAFIWGGHPPGPVDTDHDDHSDPHDRSSGGRGTHRTMITTTDDD